Protein AF-A0A955AZX6-F1 (afdb_monomer_lite)

Sequence (231 aa):
MHREFLAHPFSFGRCLFGIFVAALLAFPAVARSADATFVGILALAAEDDVANQLGLNAESRTKLIDLINRREREALNLALELKDLPPSEAAKRLEPFVAESERLGFELMTVAQRGKLQQVRVARAGMMSLLEPNIAQVVSLSADQQKQLADLAKQRSSDLGSGGETQRRLTNAMYERKMAAVLSESQRATWEQLAGLSAGPAAGAIDPNKAVAQADPAASATEPATEEPAA

Foldseek 3Di:
DDDDDDDDDDDDDDDDDDDDPPPPPPPPPPQDQQDCLQQPLLSQCLDPVLVVVLVPDPVLSVVSVVLSVVRVVVCVVLCVVLVPPDPVVSSVVSVVRNVVSNVVNCVSHDLSSVQSSQLQVLLVCQLVCCLPPVLVVQLVPDPVLNVQLVVLVVVLVVQCVDDDPVSNVVSVVVSSVVNCVSHDPSSVVLSCLSNVVDPDPNPDSPPVVVVVVPDDDDDPDDDDDDDDDDD

Secondary structure (DSSP, 8-state):
-----------------------------------HHHHTTHHHHHSHHHHHHTT--HHHHHHHHHHHHHHHHHHHHHHHHHTTS-HHHHHHHHHHHHHHHHHHHHHTS-HHHHHHHHHHHHHHHGGGGGGSHHHHHHTT--HHHHHHHHHHHHHHHHHTTS--HHHHHHHHHHHHHHHHHHS-HHHHHHHHHHTT-S-S--S----HHHHGGG-------------PPP-

Radius of gyration: 28.77 Å; chains: 1; bounding box: 51×140×44 Å

Structure (mmCIF, N/CA/C/O backbone):
data_AF-A0A955AZX6-F1
#
_entry.id   AF-A0A955AZX6-F1
#
loop_
_atom_site.group_PDB
_atom_site.id
_atom_site.type_symbol
_atom_site.label_atom_id
_atom_site.label_alt_id
_atom_site.label_comp_id
_atom_site.label_asym_id
_atom_site.label_entity_id
_atom_site.label_seq_id
_atom_site.pdbx_PDB_ins_code
_atom_site.Cartn_x
_atom_site.Cartn_y
_atom_site.Cartn_z
_atom_site.occupancy
_atom_site.B_iso_or_equiv
_atom_site.auth_seq_id
_atom_site.auth_comp_id
_atom_site.auth_asym_id
_atom_site.auth_atom_id
_atom_site.pdbx_PDB_model_num
ATOM 1 N N . MET A 1 1 ? 5.920 -72.409 16.461 1.00 45.47 1 MET A N 1
ATOM 2 C CA . MET A 1 1 ? 7.139 -73.218 16.250 1.00 45.47 1 MET A CA 1
ATOM 3 C C . MET A 1 1 ? 7.329 -73.415 14.754 1.00 45.47 1 MET A C 1
ATOM 5 O O . MET A 1 1 ? 6.334 -73.571 14.065 1.00 45.47 1 MET A O 1
ATOM 9 N N . HIS A 1 2 ? 8.592 -73.413 14.326 1.00 42.09 2 HIS A N 1
ATOM 10 C CA . HIS A 1 2 ? 9.135 -73.716 12.994 1.00 42.09 2 HIS A CA 1
ATOM 11 C C . HIS A 1 2 ? 9.171 -72.619 11.908 1.00 42.09 2 HIS A C 1
ATOM 13 O O . HIS A 1 2 ? 8.185 -72.261 11.276 1.00 42.09 2 HIS A O 1
ATOM 19 N N . ARG A 1 3 ? 10.411 -72.127 11.748 1.00 57.12 3 ARG A N 1
ATOM 20 C CA . ARG A 1 3 ? 11.056 -71.495 10.586 1.00 57.12 3 ARG A CA 1
ATOM 21 C C . ARG A 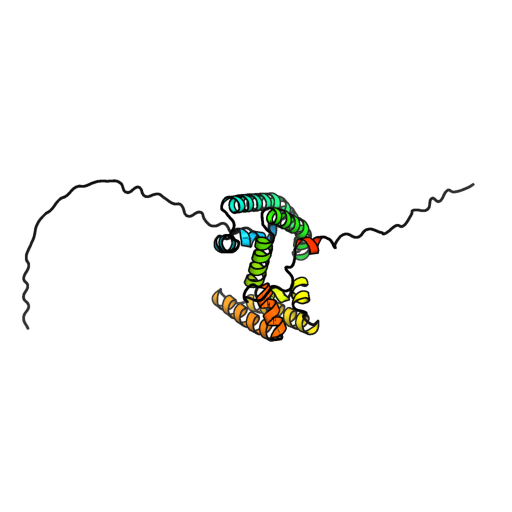1 3 ? 11.141 -72.471 9.405 1.00 57.12 3 ARG A C 1
ATOM 23 O O . ARG A 1 3 ? 11.372 -73.633 9.704 1.00 57.12 3 ARG A O 1
ATOM 30 N N . GLU A 1 4 ? 11.153 -71.949 8.171 1.00 55.81 4 GLU A N 1
ATOM 31 C CA . GLU A 1 4 ? 12.021 -72.284 7.002 1.00 55.81 4 GLU A CA 1
ATOM 32 C C . GLU A 1 4 ? 11.905 -71.078 6.031 1.00 55.81 4 GLU A C 1
ATOM 34 O O . GLU A 1 4 ? 10.793 -70.688 5.698 1.00 55.81 4 GLU A O 1
ATOM 39 N N . PHE A 1 5 ? 12.896 -70.214 5.758 1.00 59.31 5 PHE A N 1
ATOM 40 C CA . PHE A 1 5 ? 14.182 -70.349 5.048 1.00 59.31 5 PHE A CA 1
ATOM 41 C C . PHE A 1 5 ? 14.139 -71.151 3.741 1.00 59.31 5 PHE A C 1
ATOM 43 O O . PHE A 1 5 ? 14.442 -72.334 3.748 1.00 59.31 5 PHE A O 1
ATOM 50 N N . LEU A 1 6 ? 13.913 -70.464 2.613 1.00 61.19 6 LEU A N 1
ATOM 51 C CA . LEU A 1 6 ? 14.483 -70.845 1.318 1.00 61.19 6 LEU A CA 1
ATOM 52 C C . LEU A 1 6 ? 14.942 -69.598 0.552 1.00 61.19 6 LEU A C 1
ATOM 54 O O . LEU A 1 6 ? 14.168 -68.699 0.232 1.00 61.19 6 LEU A O 1
ATOM 58 N N . ALA A 1 7 ? 16.248 -69.572 0.305 1.00 59.28 7 ALA A N 1
ATOM 59 C CA . ALA A 1 7 ? 16.949 -68.673 -0.590 1.00 59.28 7 ALA A CA 1
ATOM 60 C C . ALA A 1 7 ? 16.892 -69.228 -2.019 1.00 59.28 7 ALA A C 1
ATOM 62 O O . ALA A 1 7 ? 16.989 -70.440 -2.186 1.00 59.28 7 ALA A O 1
ATOM 63 N N . HIS A 1 8 ? 16.869 -68.360 -3.035 1.00 51.12 8 HIS A N 1
ATOM 64 C CA . HIS A 1 8 ? 17.478 -68.684 -4.326 1.00 51.12 8 HIS A CA 1
ATOM 65 C C . HIS A 1 8 ? 18.147 -67.459 -4.985 1.00 51.12 8 HIS A C 1
ATOM 67 O O . HIS A 1 8 ? 17.647 -66.342 -4.840 1.00 51.12 8 HIS A O 1
ATOM 73 N N . PRO A 1 9 ? 19.279 -67.666 -5.693 1.00 67.12 9 PRO A N 1
ATOM 74 C CA . PRO A 1 9 ? 20.128 -66.628 -6.275 1.00 67.12 9 PRO A CA 1
ATOM 75 C C . PRO A 1 9 ? 19.917 -66.473 -7.794 1.00 67.12 9 PRO A C 1
ATOM 77 O O . PRO A 1 9 ? 19.818 -67.469 -8.497 1.00 67.12 9 PRO A O 1
ATOM 80 N N . PHE A 1 10 ? 19.955 -65.247 -8.322 1.00 53.03 10 PHE A N 1
ATOM 81 C CA . PHE A 1 10 ? 20.204 -64.946 -9.746 1.00 53.03 10 PHE A CA 1
ATOM 82 C C . PHE A 1 10 ? 20.856 -63.553 -9.806 1.00 53.03 10 PHE A C 1
ATOM 84 O O . PHE A 1 10 ? 20.256 -62.569 -9.395 1.00 53.03 10 PHE A O 1
ATOM 91 N N . SER A 1 11 ? 22.178 -63.454 -9.952 1.00 48.69 11 SER A N 1
ATOM 92 C CA . SER A 1 11 ? 22.987 -63.529 -11.182 1.00 48.69 11 SER A CA 1
ATOM 93 C C . SER A 1 11 ? 22.874 -62.295 -12.093 1.00 48.69 11 SER A C 1
ATOM 95 O O . SER A 1 11 ? 21.920 -62.126 -12.841 1.00 48.69 11 SER A O 1
ATOM 97 N N . PHE A 1 12 ? 23.902 -61.448 -11.960 1.00 51.19 12 PHE A N 1
ATOM 98 C CA . PHE A 1 12 ? 24.655 -60.712 -12.985 1.00 51.19 12 PHE A CA 1
ATOM 99 C C . PHE A 1 12 ? 23.961 -60.313 -14.303 1.00 51.19 12 PHE A C 1
ATOM 101 O O . PHE A 1 12 ? 23.766 -61.126 -15.200 1.00 51.19 12 PHE A O 1
ATOM 108 N N . GLY A 1 13 ? 23.803 -58.999 -14.491 1.00 49.41 13 GLY A N 1
ATOM 109 C CA . GLY A 1 13 ? 23.580 -58.367 -15.793 1.00 49.41 13 GLY A CA 1
ATOM 110 C C . GLY A 1 13 ? 24.164 -56.954 -15.826 1.00 49.41 13 GLY A C 1
ATOM 111 O O . GLY A 1 13 ? 23.484 -55.985 -15.508 1.00 49.41 13 GLY A O 1
ATOM 112 N N . ARG A 1 14 ? 25.453 -56.839 -16.174 1.00 54.97 14 ARG A N 1
ATOM 113 C CA . ARG A 1 14 ? 26.132 -55.566 -16.471 1.00 54.97 14 ARG A CA 1
ATOM 114 C C . ARG A 1 14 ? 25.642 -55.053 -17.828 1.00 54.97 14 ARG A C 1
ATOM 116 O O . ARG A 1 14 ? 26.019 -55.625 -18.843 1.00 54.97 14 ARG A O 1
ATOM 123 N N . CYS A 1 15 ? 24.918 -53.937 -17.852 1.00 54.94 15 CYS A N 1
ATOM 124 C CA . CYS A 1 15 ? 24.822 -53.079 -19.034 1.00 54.94 15 CYS A CA 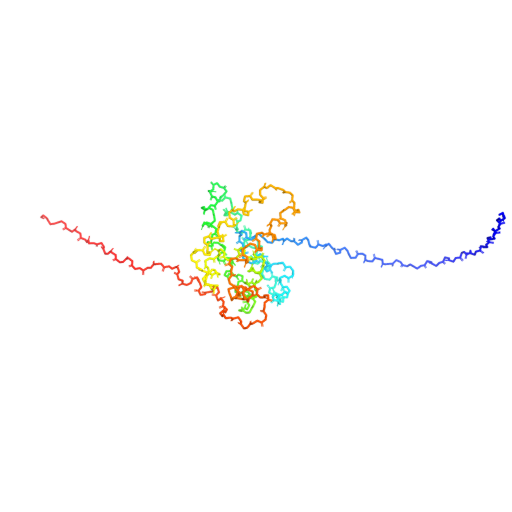1
ATOM 125 C C . CYS A 1 15 ? 25.325 -51.677 -18.679 1.00 54.94 15 CYS A C 1
ATOM 127 O O . CYS A 1 15 ? 24.663 -50.905 -17.994 1.00 54.94 15 CYS A O 1
ATOM 129 N N . LEU A 1 16 ? 26.540 -51.390 -19.145 1.00 56.12 16 LEU A N 1
ATOM 130 C CA . LEU A 1 16 ? 27.105 -50.054 -19.280 1.00 56.12 16 LEU A CA 1
ATOM 131 C C . LEU A 1 16 ? 26.407 -49.343 -20.449 1.00 56.12 16 LEU A C 1
ATO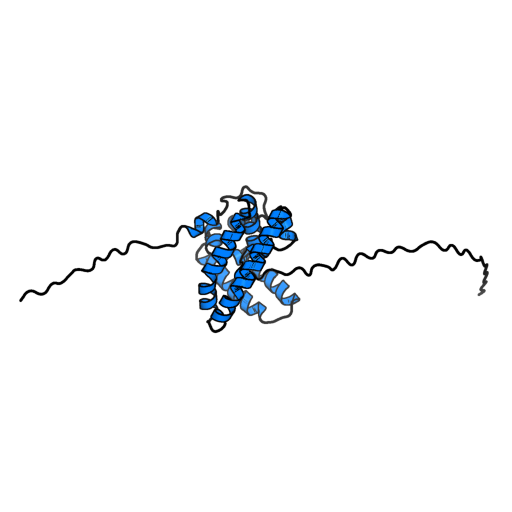M 133 O O . LEU A 1 16 ? 26.628 -49.712 -21.594 1.00 56.12 16 LEU A O 1
ATOM 137 N N . PHE A 1 17 ? 25.603 -48.329 -20.151 1.00 51.72 17 PHE A N 1
ATOM 138 C CA . PHE A 1 17 ? 25.180 -47.230 -21.031 1.00 51.72 17 PHE A CA 1
ATOM 139 C C . PHE A 1 17 ? 24.888 -46.091 -20.045 1.00 51.72 17 PHE A C 1
ATOM 141 O O . PHE A 1 17 ? 24.086 -46.262 -19.140 1.00 51.72 17 PHE A O 1
ATOM 148 N N . GLY A 1 18 ? 25.610 -44.983 -19.990 1.00 50.06 18 GLY A N 1
ATOM 149 C CA . GLY A 1 18 ? 25.921 -44.057 -21.066 1.00 50.06 18 GLY A CA 1
ATOM 150 C C . GLY A 1 18 ? 25.577 -42.679 -20.492 1.00 50.06 18 GLY A C 1
ATOM 151 O O . GLY A 1 18 ? 24.419 -42.384 -20.222 1.00 50.06 18 GLY A O 1
ATOM 152 N N . ILE A 1 19 ? 26.612 -41.905 -20.184 1.00 54.16 19 ILE A N 1
ATOM 153 C CA . ILE A 1 19 ? 26.586 -40.573 -19.569 1.00 54.16 19 ILE A CA 1
ATOM 154 C C . ILE A 1 19 ? 25.805 -39.593 -20.456 1.00 54.16 19 ILE A C 1
ATOM 156 O O . ILE A 1 19 ? 26.123 -39.508 -21.634 1.00 54.16 19 ILE A O 1
ATOM 160 N N . PHE A 1 20 ? 24.867 -38.825 -19.883 1.00 44.66 20 PHE A N 1
ATOM 161 C CA . PHE A 1 20 ? 24.746 -37.362 -20.057 1.00 44.66 20 PHE A CA 1
ATOM 162 C C . PHE A 1 20 ? 23.646 -36.814 -19.122 1.00 44.66 20 PHE A C 1
ATOM 164 O O . PHE A 1 20 ? 22.524 -36.529 -19.530 1.00 44.66 20 PHE A O 1
ATOM 171 N N . VAL A 1 21 ? 23.952 -36.671 -17.828 1.00 48.19 21 VAL A N 1
ATOM 172 C CA . VAL A 1 21 ? 23.133 -35.845 -16.925 1.00 48.19 21 VAL A CA 1
ATOM 173 C C . VAL A 1 21 ? 23.625 -34.410 -17.087 1.00 48.19 21 VAL A C 1
ATOM 175 O O . VAL A 1 21 ? 24.507 -33.954 -16.365 1.00 48.19 21 VAL A O 1
ATOM 178 N N . ALA A 1 22 ? 23.090 -33.707 -18.086 1.00 49.78 22 ALA A N 1
ATOM 179 C CA . ALA A 1 22 ? 23.186 -32.256 -18.149 1.00 49.78 22 ALA A CA 1
ATOM 180 C C . ALA A 1 22 ? 22.287 -31.684 -17.042 1.00 49.78 22 ALA A C 1
ATOM 182 O O . ALA A 1 22 ? 21.127 -31.346 -17.269 1.00 49.78 22 ALA A O 1
ATOM 183 N N . ALA A 1 23 ? 22.808 -31.643 -15.815 1.00 50.16 23 ALA A N 1
ATOM 184 C CA . ALA A 1 23 ? 22.205 -30.903 -14.720 1.00 50.16 23 ALA A CA 1
ATOM 185 C C . ALA A 1 23 ? 22.332 -29.409 -15.044 1.00 50.16 23 ALA A C 1
ATOM 187 O O . ALA A 1 23 ? 23.324 -28.763 -14.707 1.00 50.16 23 ALA A O 1
ATOM 188 N N . LEU A 1 24 ? 21.342 -28.877 -15.764 1.00 48.75 24 LEU A N 1
ATOM 189 C CA . LEU A 1 24 ? 21.115 -27.443 -15.872 1.00 48.75 24 LEU A CA 1
ATOM 190 C C . LEU A 1 24 ? 20.923 -26.919 -14.446 1.00 48.75 24 LEU A C 1
ATOM 192 O O . LEU A 1 24 ? 19.875 -27.113 -13.831 1.00 48.75 24 LEU A O 1
ATOM 196 N N . LEU A 1 25 ? 21.965 -26.287 -13.911 1.00 42.66 25 LEU A N 1
ATOM 197 C CA . LEU A 1 25 ? 21.901 -25.479 -12.702 1.00 42.66 25 LEU A CA 1
ATOM 198 C C . LEU A 1 25 ? 21.050 -24.244 -13.017 1.00 42.66 25 LEU A C 1
ATOM 200 O O . LEU A 1 25 ? 21.566 -23.162 -13.291 1.00 42.66 25 LEU A O 1
ATOM 204 N N . ALA A 1 26 ? 19.731 -24.420 -13.024 1.00 49.06 26 ALA A N 1
ATOM 205 C CA . ALA A 1 26 ? 18.798 -23.318 -12.904 1.00 49.06 26 ALA A CA 1
ATOM 206 C C . ALA A 1 26 ? 18.975 -22.755 -11.491 1.00 49.06 26 ALA A C 1
ATOM 208 O O . ALA A 1 26 ? 18.373 -23.236 -10.532 1.00 49.06 26 ALA A O 1
ATOM 209 N N . PHE A 1 27 ? 19.876 -21.782 -11.347 1.00 47.25 27 PHE A N 1
ATOM 210 C CA . PHE A 1 27 ? 19.939 -20.969 -10.142 1.00 47.25 27 PHE A CA 1
ATOM 211 C C . PHE A 1 27 ? 18.557 -20.333 -9.963 1.00 47.25 27 PHE A C 1
ATOM 213 O O . PHE A 1 27 ? 18.115 -19.622 -10.871 1.00 47.25 27 PHE A O 1
ATOM 220 N N . PRO A 1 28 ? 17.847 -20.587 -8.849 1.00 41.84 28 PRO A N 1
ATOM 221 C CA . PRO A 1 28 ? 16.628 -19.855 -8.572 1.00 41.84 28 PRO A CA 1
ATOM 222 C C . PRO A 1 28 ? 17.030 -18.388 -8.459 1.00 41.84 28 PRO A C 1
ATOM 224 O O . PRO A 1 28 ? 17.825 -18.020 -7.591 1.00 41.84 28 PRO A O 1
ATOM 227 N N . ALA A 1 29 ? 16.532 -17.559 -9.376 1.00 52.50 29 ALA A N 1
ATOM 228 C CA . ALA A 1 29 ? 16.607 -16.123 -9.210 1.00 52.50 29 ALA A CA 1
ATOM 229 C C . ALA A 1 29 ? 15.948 -15.822 -7.862 1.00 52.50 29 ALA A C 1
ATOM 231 O O . ALA A 1 29 ? 14.760 -16.083 -7.673 1.00 52.50 29 ALA A O 1
ATOM 232 N N . VAL A 1 30 ? 16.746 -15.376 -6.893 1.00 44.84 30 VAL A N 1
ATOM 233 C CA . VAL A 1 30 ? 16.230 -14.933 -5.601 1.00 44.84 30 VAL A CA 1
ATOM 234 C C . VAL A 1 30 ? 15.287 -13.782 -5.920 1.00 44.84 30 VAL A C 1
ATOM 236 O O . VAL A 1 30 ? 15.743 -12.731 -6.371 1.00 44.84 30 VAL A O 1
ATOM 239 N N . ALA A 1 31 ? 13.983 -14.011 -5.763 1.00 55.31 31 ALA A N 1
ATOM 240 C CA . ALA A 1 31 ? 12.969 -12.994 -5.970 1.00 55.31 31 ALA A CA 1
ATOM 241 C C . ALA A 1 31 ? 13.275 -11.838 -5.013 1.00 55.31 31 ALA A C 1
ATOM 243 O O . ALA A 1 31 ? 13.096 -11.947 -3.798 1.00 55.31 31 ALA A O 1
ATOM 244 N N . ARG A 1 32 ? 13.830 -10.751 -5.551 1.00 58.12 32 ARG A N 1
ATOM 245 C CA . ARG A 1 32 ? 14.001 -9.516 -4.797 1.00 58.12 32 ARG A CA 1
ATOM 246 C C . ARG A 1 32 ? 12.632 -8.855 -4.732 1.00 58.12 32 ARG A C 1
ATOM 248 O O . ARG A 1 32 ? 12.088 -8.478 -5.765 1.00 58.12 32 ARG A O 1
ATOM 255 N N . SER A 1 33 ? 12.089 -8.735 -3.524 1.00 76.75 33 SER A N 1
ATOM 256 C CA . SER A 1 33 ? 10.984 -7.811 -3.283 1.00 76.75 33 SER A CA 1
ATOM 257 C C . SER A 1 33 ? 11.509 -6.402 -3.514 1.00 76.75 33 SER A C 1
ATOM 259 O O . SER A 1 33 ? 12.533 -6.035 -2.935 1.00 76.75 33 SER A O 1
ATOM 261 N N . ALA A 1 34 ? 10.813 -5.640 -4.347 1.00 85.50 34 ALA A N 1
ATOM 262 C CA . ALA A 1 34 ? 11.057 -4.215 -4.468 1.00 85.50 34 ALA A CA 1
ATOM 263 C C . ALA A 1 34 ? 10.730 -3.513 -3.139 1.00 85.50 34 ALA A C 1
ATOM 265 O O . ALA A 1 34 ? 9.837 -3.951 -2.402 1.00 85.50 34 ALA A O 1
ATOM 266 N N . ASP A 1 35 ? 11.444 -2.437 -2.827 1.00 87.81 35 ASP A N 1
ATOM 267 C CA . ASP A 1 35 ? 11.209 -1.648 -1.621 1.00 87.81 35 ASP A CA 1
ATOM 268 C C . ASP A 1 35 ? 10.063 -0.654 -1.851 1.00 87.81 35 ASP A C 1
ATOM 270 O O . ASP A 1 35 ? 10.210 0.396 -2.488 1.00 87.81 35 ASP A O 1
ATOM 274 N N . ALA A 1 36 ? 8.898 -0.989 -1.293 1.00 90.12 36 ALA A N 1
ATOM 275 C CA . ALA A 1 36 ? 7.687 -0.179 -1.377 1.00 90.12 36 ALA A CA 1
ATOM 276 C C . ALA A 1 36 ? 7.871 1.260 -0.858 1.00 90.12 36 ALA A C 1
ATOM 278 O O . ALA A 1 36 ? 7.108 2.141 -1.246 1.00 90.12 36 ALA A O 1
ATOM 279 N N . THR A 1 37 ? 8.892 1.531 -0.040 1.00 90.25 37 THR A N 1
ATOM 280 C CA . THR A 1 37 ? 9.206 2.878 0.462 1.00 90.25 37 THR A CA 1
ATOM 281 C C . THR A 1 37 ? 9.555 3.855 -0.663 1.00 90.25 37 THR A C 1
ATOM 283 O O . THR A 1 37 ? 9.281 5.046 -0.545 1.00 90.25 37 THR A O 1
ATOM 286 N N . PHE A 1 38 ? 10.147 3.370 -1.760 1.00 93.69 38 PHE A N 1
ATOM 287 C CA . PHE A 1 38 ? 10.671 4.219 -2.840 1.00 93.69 38 PHE A CA 1
ATOM 288 C C . PHE A 1 38 ? 9.873 4.130 -4.140 1.00 93.69 38 PHE A C 1
ATOM 290 O O . PHE A 1 38 ? 9.848 5.084 -4.925 1.00 93.69 38 PHE A O 1
ATOM 297 N N . VAL A 1 39 ? 9.233 2.985 -4.383 1.00 94.19 39 VAL A N 1
ATOM 298 C CA . VAL A 1 39 ? 8.456 2.737 -5.609 1.00 94.19 39 VAL A CA 1
ATOM 299 C C . VAL A 1 39 ? 6.959 2.554 -5.356 1.00 94.19 39 VAL A C 1
ATOM 301 O O . VAL A 1 39 ? 6.207 2.314 -6.301 1.00 94.19 39 VAL A O 1
ATOM 304 N N . GLY A 1 40 ? 6.518 2.677 -4.101 1.00 94.06 40 GLY A N 1
ATOM 305 C CA . GLY A 1 40 ? 5.107 2.669 -3.730 1.00 94.06 40 GLY A CA 1
ATOM 306 C C . GLY A 1 40 ? 4.384 1.402 -4.183 1.00 94.06 40 GLY A C 1
ATOM 307 O O . GLY A 1 40 ? 4.875 0.282 -4.011 1.00 94.06 40 GLY A O 1
ATOM 308 N N . ILE A 1 41 ? 3.216 1.577 -4.801 1.00 95.06 41 ILE A N 1
ATOM 309 C CA . ILE A 1 41 ? 2.373 0.479 -5.297 1.00 95.06 41 ILE A CA 1
ATOM 310 C C . ILE A 1 41 ? 3.063 -0.378 -6.368 1.00 95.06 41 ILE A C 1
ATOM 312 O O . ILE A 1 41 ? 2.711 -1.547 -6.538 1.00 95.06 41 ILE A O 1
ATOM 316 N N . LEU A 1 42 ? 4.070 0.155 -7.074 1.00 95.69 42 LEU A N 1
ATOM 317 C CA . LEU A 1 42 ? 4.790 -0.606 -8.099 1.00 95.69 42 LEU A CA 1
ATOM 318 C C . LEU A 1 42 ? 5.543 -1.798 -7.516 1.00 95.69 42 LEU A C 1
ATOM 320 O O . LEU A 1 42 ? 5.769 -2.768 -8.240 1.00 95.69 42 LEU A O 1
ATOM 324 N N . ALA A 1 43 ? 5.877 -1.765 -6.221 1.00 95.31 43 ALA A N 1
ATOM 325 C CA . ALA A 1 43 ? 6.504 -2.900 -5.562 1.00 95.31 43 ALA A CA 1
ATOM 326 C C . ALA A 1 43 ? 5.641 -4.165 -5.664 1.00 95.31 43 ALA A C 1
ATOM 328 O O . ALA A 1 43 ? 6.169 -5.243 -5.923 1.00 95.31 43 ALA A O 1
ATOM 329 N N . LEU A 1 44 ? 4.313 -4.018 -5.575 1.00 95.19 44 LEU A N 1
ATOM 330 C CA . LEU A 1 44 ? 3.376 -5.128 -5.744 1.00 95.19 44 LEU A CA 1
ATOM 331 C C . LEU A 1 44 ? 3.435 -5.692 -7.164 1.00 95.19 44 LEU A C 1
ATOM 333 O O . LEU A 1 44 ? 3.407 -6.899 -7.347 1.00 95.19 44 LEU A O 1
ATOM 337 N N . ALA A 1 45 ? 3.541 -4.834 -8.179 1.00 94.12 45 ALA A N 1
ATOM 338 C CA . ALA A 1 45 ? 3.564 -5.259 -9.577 1.00 94.12 45 ALA A CA 1
ATOM 339 C C . ALA A 1 45 ? 4.862 -5.983 -9.985 1.00 94.12 45 ALA A C 1
ATOM 341 O O . ALA A 1 45 ? 4.884 -6.636 -11.030 1.00 94.12 45 ALA A O 1
ATOM 342 N N . ALA A 1 46 ? 5.932 -5.882 -9.187 1.00 91.62 46 ALA A N 1
ATOM 343 C CA . ALA A 1 46 ? 7.168 -6.636 -9.401 1.00 91.62 46 ALA A CA 1
ATOM 344 C C . ALA A 1 46 ? 7.033 -8.121 -9.020 1.00 91.62 46 ALA A C 1
ATOM 346 O O . ALA A 1 46 ? 7.750 -8.967 -9.566 1.00 91.62 46 ALA A O 1
ATOM 347 N N . GLU A 1 47 ? 6.110 -8.440 -8.110 1.00 92.56 47 GLU A N 1
ATOM 348 C CA . GLU A 1 47 ? 5.873 -9.799 -7.628 1.00 92.56 47 GLU A CA 1
ATOM 349 C C . GLU A 1 47 ? 5.307 -10.691 -8.740 1.00 92.56 47 GLU A C 1
ATOM 351 O O . GLU A 1 47 ? 4.474 -10.262 -9.540 1.00 92.56 47 GLU A O 1
ATOM 356 N N . ASP A 1 48 ? 5.771 -11.943 -8.816 1.00 92.12 48 ASP A N 1
ATOM 357 C CA . ASP A 1 48 ? 5.406 -12.860 -9.904 1.00 92.12 48 ASP A CA 1
ATOM 358 C C . ASP A 1 48 ? 3.887 -13.094 -9.986 1.00 92.12 48 ASP A C 1
ATOM 360 O O . ASP A 1 48 ? 3.303 -13.040 -11.068 1.00 92.12 48 ASP A O 1
ATOM 364 N N . ASP A 1 49 ? 3.228 -13.345 -8.853 1.00 93.88 49 ASP A N 1
ATOM 365 C CA . ASP A 1 49 ? 1.789 -13.612 -8.784 1.00 93.88 49 ASP A CA 1
ATOM 366 C C . ASP A 1 49 ? 0.963 -12.398 -9.216 1.00 93.88 49 ASP A C 1
ATOM 368 O O . ASP A 1 49 ? 0.002 -12.544 -9.975 1.00 93.88 49 ASP A O 1
ATOM 372 N N . VAL A 1 50 ? 1.352 -11.198 -8.784 1.00 94.75 50 VAL A N 1
ATOM 373 C CA . VAL A 1 50 ? 0.666 -9.956 -9.146 1.00 94.75 50 VAL A CA 1
ATOM 374 C C . VAL A 1 50 ? 0.909 -9.629 -10.612 1.00 94.75 50 VAL A C 1
ATOM 376 O O . VAL A 1 50 ? -0.051 -9.374 -11.332 1.00 94.75 50 VAL A O 1
ATOM 379 N N . ALA A 1 51 ? 2.149 -9.702 -11.102 1.00 94.38 51 ALA A N 1
ATOM 380 C CA . ALA A 1 51 ? 2.462 -9.471 -12.511 1.00 94.38 51 ALA A CA 1
ATOM 381 C C . ALA A 1 51 ? 1.640 -10.385 -13.439 1.00 94.38 51 ALA A C 1
ATOM 383 O O . ALA A 1 51 ? 1.116 -9.929 -14.461 1.00 94.38 51 ALA A O 1
ATOM 384 N N . ASN A 1 52 ? 1.462 -11.650 -13.042 1.00 94.88 52 ASN A N 1
ATOM 385 C CA . ASN A 1 52 ? 0.602 -12.603 -13.738 1.00 94.88 52 ASN A CA 1
ATOM 386 C C . ASN A 1 52 ? -0.880 -12.199 -13.678 1.00 94.88 52 ASN A C 1
ATOM 388 O O . ASN A 1 52 ? -1.555 -12.214 -14.706 1.00 94.88 52 ASN A O 1
ATOM 392 N N . GLN A 1 53 ? -1.392 -11.784 -12.512 1.00 93.62 53 GLN A N 1
ATOM 393 C CA . GLN A 1 53 ? -2.770 -11.284 -12.367 1.00 93.62 53 GLN A CA 1
ATOM 394 C C . GLN A 1 53 ? -3.042 -10.017 -13.189 1.00 93.62 53 GLN A C 1
ATOM 396 O O . GLN A 1 53 ? -4.160 -9.816 -13.663 1.00 93.62 53 GLN A O 1
ATOM 401 N N . LEU A 1 54 ? -2.032 -9.164 -13.362 1.00 95.19 54 LEU A N 1
ATOM 402 C CA . LEU A 1 54 ? -2.090 -7.977 -14.214 1.00 95.19 54 LEU A CA 1
ATOM 403 C C . LEU A 1 54 ? -2.023 -8.325 -15.711 1.00 95.19 54 LEU A C 1
ATOM 405 O O . LEU A 1 54 ? -2.274 -7.462 -16.553 1.00 95.19 54 LEU A O 1
ATOM 409 N N . GLY A 1 55 ? -1.665 -9.560 -16.072 1.00 95.81 55 GLY A N 1
ATOM 410 C CA . GLY A 1 55 ? -1.436 -9.940 -17.464 1.00 95.81 55 GLY A CA 1
ATOM 411 C C . GLY A 1 55 ? -0.294 -9.143 -18.098 1.00 95.81 55 GLY A C 1
ATOM 412 O O . GLY A 1 55 ? -0.379 -8.766 -19.269 1.00 95.81 55 GLY A O 1
ATOM 413 N N . LEU A 1 56 ? 0.751 -8.819 -17.326 1.00 93.94 56 LEU A N 1
ATOM 414 C CA . LEU A 1 56 ? 1.948 -8.182 -17.873 1.00 93.94 56 LEU A CA 1
ATOM 415 C C . LEU A 1 56 ? 2.663 -9.181 -18.786 1.00 93.94 56 LEU A C 1
ATOM 417 O O . LEU A 1 56 ? 3.058 -10.264 -18.356 1.00 93.94 56 LEU A O 1
ATOM 421 N N . ASN A 1 57 ? 2.849 -8.813 -20.054 1.00 94.12 57 ASN A N 1
ATOM 422 C CA . ASN A 1 57 ? 3.696 -9.598 -20.945 1.00 94.12 57 ASN A CA 1
ATOM 423 C C . ASN A 1 57 ? 5.174 -9.476 -20.523 1.00 94.12 57 ASN A C 1
ATOM 425 O O . ASN A 1 57 ? 5.544 -8.585 -19.754 1.00 94.12 57 ASN A O 1
ATOM 429 N N . ALA A 1 58 ? 6.024 -10.369 -21.039 1.00 93.38 58 ALA A N 1
ATOM 430 C CA . ALA A 1 58 ? 7.437 -10.417 -20.669 1.00 93.38 58 ALA A CA 1
ATOM 431 C C . ALA A 1 58 ? 8.159 -9.076 -20.897 1.00 93.38 58 ALA A C 1
ATOM 433 O O . ALA A 1 58 ? 8.931 -8.650 -20.045 1.00 93.38 58 ALA A O 1
ATOM 434 N N . GLU A 1 59 ? 7.865 -8.378 -21.997 1.00 94.56 59 GLU A N 1
ATOM 435 C CA . GLU A 1 59 ? 8.502 -7.101 -22.329 1.00 94.56 59 GLU A CA 1
ATOM 436 C C . GLU A 1 59 ? 8.117 -5.985 -21.344 1.00 94.56 59 GLU A C 1
ATOM 438 O O . GLU A 1 59 ? 8.992 -5.329 -20.777 1.00 94.56 59 GLU A O 1
ATOM 443 N N . SER A 1 60 ? 6.819 -5.776 -21.102 1.00 93.69 60 SER A N 1
ATOM 444 C CA . SER A 1 60 ? 6.319 -4.795 -20.131 1.00 93.69 60 SER A CA 1
ATOM 445 C C . SER A 1 60 ? 6.818 -5.106 -18.725 1.00 93.69 60 SER A C 1
ATOM 447 O O . SER A 1 60 ? 7.187 -4.194 -17.986 1.00 93.69 60 SER A O 1
ATOM 449 N N . ARG A 1 61 ? 6.877 -6.393 -18.368 1.00 94.69 61 ARG A N 1
ATOM 450 C CA . ARG A 1 61 ? 7.406 -6.841 -17.082 1.00 94.69 61 ARG A CA 1
ATOM 451 C C . ARG A 1 61 ? 8.885 -6.491 -16.930 1.00 94.69 61 ARG A C 1
ATOM 453 O O . ARG A 1 61 ? 9.258 -5.916 -15.912 1.00 94.69 61 ARG A O 1
ATOM 460 N N . THR A 1 62 ? 9.712 -6.778 -17.934 1.00 95.38 62 THR A N 1
ATOM 461 C CA . THR A 1 62 ? 11.135 -6.409 -17.921 1.00 95.38 62 THR A CA 1
ATOM 462 C C . THR A 1 62 ? 11.314 -4.898 -17.797 1.00 95.38 62 THR A C 1
ATOM 464 O O . THR A 1 62 ? 12.043 -4.452 -16.917 1.00 95.38 62 THR A O 1
ATOM 467 N N . LYS A 1 63 ? 10.584 -4.098 -18.589 1.00 96.31 63 LYS A N 1
ATOM 468 C CA . LYS A 1 63 ? 10.648 -2.626 -18.506 1.00 96.31 63 LYS A CA 1
ATOM 469 C C . LYS A 1 63 ? 10.272 -2.101 -17.121 1.00 96.31 63 LYS A C 1
ATOM 471 O O . LYS A 1 63 ? 10.909 -1.171 -16.629 1.00 96.31 63 LYS A O 1
ATOM 476 N N . LEU A 1 64 ? 9.253 -2.689 -16.492 1.00 96.12 64 LEU A N 1
ATOM 477 C CA . LEU A 1 64 ? 8.826 -2.308 -15.150 1.00 96.12 64 LEU A CA 1
ATOM 478 C C . LEU A 1 64 ? 9.887 -2.655 -14.098 1.00 96.12 64 LEU A C 1
ATOM 480 O O . LEU A 1 64 ? 10.197 -1.821 -13.252 1.00 96.12 64 LEU A O 1
ATOM 484 N N . ILE A 1 65 ? 10.480 -3.847 -14.177 1.00 95.31 65 ILE A N 1
ATOM 485 C CA . ILE A 1 65 ? 11.569 -4.266 -13.283 1.00 95.31 65 ILE A CA 1
ATOM 486 C C . ILE A 1 65 ? 12.787 -3.348 -13.449 1.00 95.31 65 ILE A C 1
ATOM 488 O O . ILE A 1 65 ? 13.362 -2.900 -12.458 1.00 95.31 65 ILE A O 1
ATOM 492 N N . ASP A 1 66 ? 13.161 -3.012 -14.683 1.00 96.38 66 ASP A N 1
ATOM 493 C CA . ASP A 1 66 ? 14.277 -2.104 -14.960 1.00 96.38 66 ASP A CA 1
ATOM 494 C C . ASP A 1 66 ? 14.023 -0.694 -14.420 1.00 96.38 66 ASP A C 1
ATOM 496 O O . ASP A 1 66 ? 14.931 -0.072 -13.857 1.00 96.38 66 ASP A O 1
ATOM 500 N N . LEU A 1 67 ? 12.787 -0.198 -14.552 1.00 97.00 67 LEU A N 1
ATOM 501 C CA . LEU A 1 67 ? 12.359 1.060 -13.947 1.00 97.00 67 LEU A CA 1
ATOM 502 C C . LEU A 1 67 ? 12.489 1.002 -12.421 1.00 97.00 67 LEU A C 1
ATOM 504 O O . LEU A 1 67 ? 13.133 1.880 -11.854 1.00 97.00 67 LEU A O 1
ATOM 508 N N . ILE A 1 68 ? 11.930 -0.021 -11.770 1.00 95.69 68 ILE A N 1
ATOM 509 C CA . ILE A 1 68 ? 11.983 -0.187 -10.309 1.00 95.69 68 ILE A CA 1
ATOM 510 C C . ILE A 1 68 ? 13.434 -0.208 -9.830 1.00 95.69 68 ILE A C 1
ATOM 512 O O . ILE A 1 68 ? 13.817 0.611 -9.000 1.00 95.69 68 ILE A O 1
ATOM 516 N N . ASN A 1 69 ? 14.276 -1.046 -10.439 1.00 95.31 69 ASN A N 1
ATOM 517 C CA . ASN A 1 69 ? 15.694 -1.139 -10.097 1.00 95.31 69 ASN A CA 1
ATOM 518 C C . ASN A 1 69 ? 16.420 0.205 -10.259 1.00 95.31 69 ASN A C 1
ATOM 520 O O . ASN A 1 69 ? 17.327 0.528 -9.492 1.00 95.31 69 ASN A O 1
ATOM 524 N N . ARG A 1 70 ? 16.073 0.987 -11.289 1.00 96.19 70 ARG A N 1
ATOM 525 C CA . ARG A 1 70 ? 16.641 2.325 -11.496 1.00 96.19 70 ARG A CA 1
ATOM 526 C C . ARG A 1 70 ? 16.199 3.290 -10.398 1.00 96.19 70 ARG A C 1
ATOM 528 O O . ARG A 1 70 ? 17.057 3.953 -9.822 1.00 96.19 70 ARG A O 1
ATOM 535 N N . ARG A 1 71 ? 14.904 3.329 -10.084 1.00 96.81 71 ARG A N 1
ATOM 536 C CA . ARG A 1 71 ? 14.350 4.203 -9.043 1.00 96.81 71 ARG A CA 1
ATOM 537 C C . ARG A 1 71 ? 14.896 3.857 -7.660 1.00 96.81 71 ARG A C 1
ATOM 539 O O . ARG A 1 71 ? 15.288 4.758 -6.934 1.00 96.81 71 ARG A O 1
ATOM 546 N N . GLU A 1 72 ? 15.043 2.579 -7.325 1.00 94.69 72 GLU A N 1
ATOM 547 C CA . GLU A 1 72 ? 15.676 2.159 -6.066 1.00 94.69 72 GLU A CA 1
ATOM 548 C C . GLU A 1 72 ? 17.131 2.633 -5.952 1.00 94.69 72 GLU A C 1
ATOM 550 O O . GLU A 1 72 ? 17.549 3.090 -4.892 1.00 94.69 72 GLU A O 1
ATOM 555 N N . ARG A 1 73 ? 17.908 2.588 -7.045 1.00 94.38 73 ARG A N 1
ATOM 556 C CA . ARG A 1 73 ? 19.279 3.130 -7.047 1.00 94.38 73 ARG A CA 1
ATOM 557 C C . ARG A 1 73 ? 19.302 4.643 -6.853 1.00 94.38 73 ARG A C 1
ATOM 559 O O . ARG A 1 73 ? 20.142 5.141 -6.111 1.00 94.38 73 ARG A O 1
ATOM 566 N N . GLU A 1 74 ? 18.402 5.367 -7.512 1.00 93.56 74 GLU A N 1
ATOM 567 C CA . GLU A 1 74 ? 18.274 6.824 -7.366 1.00 93.56 74 GLU A CA 1
ATOM 568 C C . GLU A 1 74 ? 17.860 7.213 -5.940 1.00 93.56 74 GLU A C 1
ATOM 570 O O . GLU A 1 74 ? 18.344 8.207 -5.397 1.00 93.56 74 GLU A O 1
ATOM 575 N N . ALA A 1 75 ? 17.034 6.384 -5.301 1.00 94.19 75 ALA A N 1
ATOM 576 C CA . ALA A 1 75 ? 16.576 6.595 -3.940 1.00 94.19 75 ALA A CA 1
ATOM 577 C C . ALA A 1 75 ? 17.671 6.430 -2.874 1.00 94.19 75 ALA A C 1
ATOM 579 O O . ALA A 1 75 ? 17.485 6.902 -1.756 1.00 94.19 75 ALA A O 1
ATOM 580 N N . LEU A 1 76 ? 18.820 5.814 -3.186 1.00 91.50 76 LEU A N 1
ATOM 581 C CA . LEU A 1 76 ? 19.905 5.627 -2.213 1.00 91.50 76 LEU A CA 1
ATOM 582 C C . LEU A 1 76 ? 20.431 6.958 -1.667 1.00 91.50 76 LEU A C 1
ATOM 584 O O . LEU A 1 76 ? 20.651 7.084 -0.464 1.00 91.50 76 LEU A O 1
ATOM 588 N N . ASN A 1 77 ? 20.599 7.959 -2.534 1.00 88.00 77 ASN A N 1
ATOM 589 C CA . ASN A 1 77 ? 21.048 9.285 -2.105 1.00 88.00 77 ASN A CA 1
ATOM 590 C C . ASN A 1 77 ? 19.989 9.958 -1.228 1.00 88.00 77 ASN A C 1
ATOM 592 O O . ASN A 1 77 ? 20.313 10.493 -0.171 1.00 88.00 77 ASN A O 1
ATOM 596 N N . LEU A 1 78 ? 18.718 9.839 -1.618 1.00 90.69 78 LEU A N 1
ATOM 597 C CA . LEU A 1 78 ? 17.603 10.370 -0.846 1.00 90.69 78 LEU A CA 1
ATOM 598 C C . LEU A 1 78 ? 17.519 9.700 0.534 1.00 90.69 78 LEU A C 1
ATOM 600 O O . LEU A 1 78 ? 17.410 10.381 1.544 1.00 90.69 78 LEU A O 1
ATOM 604 N N . ALA A 1 79 ? 17.670 8.380 0.623 1.00 90.62 79 ALA A N 1
ATOM 605 C CA . ALA A 1 79 ? 17.676 7.664 1.898 1.00 90.62 79 ALA A CA 1
ATOM 606 C C . ALA A 1 79 ? 18.779 8.161 2.854 1.00 90.62 79 ALA A C 1
ATOM 608 O O . ALA A 1 79 ? 18.549 8.260 4.060 1.00 90.62 79 ALA A O 1
ATOM 609 N N . LEU A 1 80 ? 19.958 8.515 2.328 1.00 91.06 80 LEU A N 1
ATOM 610 C CA . LEU A 1 80 ? 21.046 9.092 3.123 1.00 91.06 80 LEU A CA 1
ATOM 611 C C . LEU A 1 80 ? 20.710 10.496 3.640 1.00 91.06 80 LEU A C 1
ATOM 613 O O . LEU A 1 80 ? 21.013 10.794 4.795 1.00 91.06 80 LEU A O 1
ATOM 617 N N . GLU A 1 81 ? 20.070 11.332 2.820 1.00 90.69 81 GLU A N 1
ATOM 618 C CA . GLU A 1 81 ? 19.598 12.666 3.221 1.00 90.69 81 GLU A CA 1
ATOM 619 C C . GLU A 1 81 ? 18.501 12.597 4.288 1.00 90.69 81 GLU A C 1
ATOM 621 O O . GLU A 1 81 ? 18.394 13.483 5.136 1.00 90.69 81 GLU A O 1
ATOM 626 N N . LEU A 1 82 ? 17.685 11.542 4.252 1.00 92.62 82 LEU A N 1
ATOM 627 C CA . LEU A 1 82 ? 16.526 11.395 5.123 1.00 92.62 82 LEU A CA 1
ATOM 628 C C . LEU A 1 82 ? 16.813 10.707 6.459 1.00 92.62 82 LEU A C 1
ATOM 630 O O . LEU A 1 82 ? 15.959 10.747 7.343 1.00 92.62 82 LEU A O 1
ATOM 634 N N . LYS A 1 83 ? 17.989 10.090 6.626 1.00 91.19 83 LYS A N 1
ATOM 635 C CA . LYS A 1 83 ? 18.288 9.197 7.761 1.00 91.19 83 LYS A CA 1
ATOM 636 C C . LYS A 1 83 ? 18.087 9.845 9.142 1.00 91.19 83 LYS A C 1
ATOM 638 O O . LYS A 1 83 ? 17.755 9.145 10.093 1.00 91.19 83 LYS A O 1
ATOM 643 N N . ASP A 1 84 ? 18.325 11.154 9.241 1.00 92.12 84 ASP A N 1
ATOM 644 C CA . ASP A 1 84 ? 18.311 11.907 10.501 1.00 92.12 84 ASP A CA 1
ATOM 645 C C . ASP A 1 84 ? 16.978 12.646 10.727 1.00 92.12 84 ASP A C 1
ATOM 647 O O . ASP A 1 84 ? 16.797 13.294 11.759 1.00 92.12 84 ASP A O 1
ATOM 651 N N . LEU A 1 85 ? 16.033 12.571 9.779 1.00 92.81 85 LEU A N 1
ATOM 652 C CA . LEU A 1 85 ? 14.730 13.219 9.915 1.00 92.81 85 LEU A CA 1
ATOM 653 C C . LEU A 1 85 ? 13.748 12.377 10.745 1.00 92.81 85 LEU A C 1
ATOM 655 O O . LEU A 1 85 ? 13.761 11.144 10.683 1.00 92.81 85 LEU A O 1
ATOM 659 N N . PRO A 1 86 ? 12.814 13.027 11.467 1.00 94.81 86 PRO A N 1
ATOM 660 C CA . PRO A 1 86 ? 11.662 12.344 12.039 1.00 94.81 86 PRO A CA 1
ATOM 661 C C . PRO A 1 86 ? 10.876 11.578 10.956 1.00 94.81 86 PRO A C 1
ATOM 663 O O . PRO A 1 86 ? 10.724 12.093 9.844 1.00 94.81 86 PRO A O 1
ATOM 666 N N . PRO A 1 87 ? 10.287 10.403 11.260 1.00 88.62 87 PRO A N 1
ATOM 667 C CA . PRO A 1 87 ? 9.609 9.573 10.257 1.00 88.62 87 PRO A CA 1
ATOM 668 C C . PRO A 1 87 ? 8.514 10.298 9.463 1.00 88.62 87 PRO A C 1
ATOM 670 O O . PRO A 1 87 ? 8.348 10.063 8.269 1.00 88.62 87 PRO A O 1
ATOM 673 N N . SER A 1 88 ? 7.780 11.206 10.110 1.00 89.75 88 SER A N 1
ATOM 674 C CA . SER A 1 88 ? 6.732 12.002 9.464 1.00 89.75 88 SER A CA 1
ATOM 675 C C . SER A 1 88 ? 7.284 13.022 8.464 1.00 89.75 88 SER A C 1
ATOM 677 O O . SER A 1 88 ? 6.645 13.290 7.450 1.00 89.75 88 SER A O 1
ATOM 679 N N . GLU A 1 89 ? 8.458 13.594 8.726 1.00 93.12 89 GLU A N 1
ATOM 680 C CA . GLU A 1 89 ? 9.120 14.536 7.821 1.00 93.12 89 GLU A CA 1
ATOM 681 C C . GLU A 1 89 ? 9.814 13.804 6.675 1.00 93.12 89 GLU A C 1
ATOM 683 O O . GLU A 1 89 ? 9.704 14.228 5.524 1.00 93.12 89 GLU A O 1
ATOM 688 N N . ALA A 1 90 ? 10.457 12.669 6.969 1.00 92.81 90 ALA A N 1
ATOM 689 C CA . ALA A 1 90 ? 11.037 11.796 5.957 1.00 92.81 90 ALA A CA 1
ATOM 690 C C . ALA A 1 90 ? 9.974 11.325 4.949 1.00 92.81 90 ALA A C 1
ATOM 692 O O . ALA A 1 90 ? 10.184 11.441 3.744 1.00 92.81 90 ALA A O 1
ATOM 693 N N . ALA A 1 91 ? 8.801 10.889 5.426 1.00 90.06 91 ALA A N 1
ATOM 694 C CA . ALA A 1 91 ? 7.691 10.473 4.566 1.00 90.06 91 ALA A CA 1
ATOM 695 C C . ALA A 1 91 ? 7.213 11.599 3.631 1.00 90.06 91 ALA A C 1
ATOM 697 O O . ALA A 1 91 ? 7.062 11.375 2.434 1.00 90.06 91 ALA A O 1
ATOM 698 N N . LYS A 1 92 ? 7.051 12.825 4.148 1.00 92.50 92 LYS A N 1
ATOM 699 C CA . LYS A 1 92 ? 6.664 13.992 3.332 1.00 92.50 92 LYS A CA 1
ATOM 700 C C . LYS A 1 92 ? 7.699 14.335 2.261 1.00 92.50 92 LYS A C 1
ATOM 702 O O . LYS A 1 92 ? 7.336 14.749 1.169 1.00 92.50 92 LYS A O 1
ATOM 707 N N . ARG A 1 93 ? 8.992 14.178 2.562 1.00 93.31 93 ARG A N 1
ATOM 708 C CA . ARG A 1 93 ? 10.062 14.413 1.579 1.00 93.31 93 ARG A CA 1
ATOM 709 C C . ARG A 1 93 ? 10.173 13.296 0.540 1.00 93.31 93 ARG A C 1
ATOM 711 O O . ARG A 1 93 ? 10.594 13.569 -0.579 1.00 93.31 93 ARG A O 1
ATOM 718 N N . LEU A 1 94 ? 9.795 12.065 0.890 1.00 93.81 94 LEU A N 1
ATOM 719 C CA . LEU A 1 94 ? 9.746 10.933 -0.043 1.00 93.81 94 LEU A CA 1
ATOM 720 C C . LEU A 1 94 ? 8.557 10.998 -0.996 1.00 93.81 94 LEU A C 1
ATOM 722 O O . LEU A 1 94 ? 8.667 10.514 -2.119 1.00 93.81 94 LEU A O 1
ATOM 726 N N . GLU A 1 95 ? 7.440 11.579 -0.564 1.00 93.31 95 GLU A N 1
ATOM 727 C CA . GLU A 1 95 ? 6.177 11.564 -1.304 1.00 93.31 95 GLU A CA 1
ATOM 728 C C . GLU A 1 95 ? 6.319 11.980 -2.783 1.00 93.31 95 GLU A C 1
ATOM 730 O O . GLU A 1 95 ? 5.889 11.199 -3.636 1.00 93.31 95 GLU A O 1
ATOM 735 N N . PRO A 1 96 ? 6.993 13.094 -3.150 1.00 95.50 96 PRO A N 1
ATOM 736 C CA . PRO A 1 96 ? 7.147 13.464 -4.559 1.00 95.50 96 PRO A CA 1
ATOM 737 C C . PRO A 1 96 ? 7.971 12.448 -5.358 1.00 95.50 96 PRO A C 1
ATOM 739 O O . PRO A 1 96 ? 7.693 12.194 -6.529 1.00 95.50 96 PRO A O 1
ATOM 742 N N . PHE A 1 97 ? 8.984 11.840 -4.730 1.00 96.56 97 PHE A N 1
ATOM 743 C CA . PHE A 1 97 ? 9.816 10.827 -5.374 1.00 96.56 97 PHE A CA 1
ATOM 744 C C . PHE A 1 97 ? 9.013 9.558 -5.668 1.00 96.56 97 PHE A C 1
ATOM 746 O O . PHE A 1 97 ? 9.120 9.005 -6.765 1.00 96.56 97 PHE A O 1
ATOM 753 N N . VAL A 1 98 ? 8.207 9.110 -4.702 1.00 96.50 98 VAL A N 1
ATOM 754 C CA . VAL A 1 98 ? 7.329 7.944 -4.854 1.00 96.50 98 VAL A CA 1
ATOM 755 C C . VAL A 1 98 ? 6.262 8.223 -5.909 1.00 96.50 98 VAL A C 1
ATOM 757 O O . VAL A 1 98 ? 6.099 7.411 -6.816 1.00 96.50 98 VAL A O 1
ATOM 760 N N . ALA A 1 99 ? 5.607 9.386 -5.861 1.00 95.56 99 ALA A N 1
ATOM 761 C CA . ALA A 1 99 ? 4.593 9.774 -6.838 1.00 95.56 99 ALA A CA 1
ATOM 762 C C . ALA A 1 99 ? 5.144 9.773 -8.275 1.00 95.56 99 ALA A C 1
ATOM 764 O O . ALA A 1 99 ? 4.509 9.235 -9.182 1.00 95.56 99 ALA A O 1
ATOM 765 N N . GLU A 1 100 ? 6.354 10.299 -8.487 1.00 97.06 100 GLU A N 1
ATOM 766 C CA . GLU A 1 100 ? 7.000 10.264 -9.803 1.00 97.06 100 GLU A CA 1
ATOM 767 C C . GLU A 1 100 ? 7.385 8.837 -10.223 1.00 97.06 100 GLU A C 1
ATOM 769 O O . GLU A 1 100 ? 7.192 8.460 -11.381 1.00 97.06 100 GLU A O 1
ATOM 774 N N . SER A 1 101 ? 7.878 8.010 -9.291 1.00 97.31 101 SER A N 1
ATOM 775 C CA . SER A 1 101 ? 8.138 6.587 -9.555 1.00 97.31 101 SER A CA 1
ATOM 776 C C . SER A 1 101 ? 6.871 5.885 -10.048 1.00 97.31 101 SER A C 1
ATOM 778 O O . SER A 1 101 ? 6.907 5.221 -11.084 1.00 97.31 101 SER A O 1
ATOM 780 N N . GLU A 1 102 ? 5.753 6.061 -9.338 1.00 97.06 102 GLU A N 1
ATOM 781 C CA . GLU A 1 102 ? 4.454 5.476 -9.678 1.00 97.06 102 GLU A CA 1
ATOM 782 C C . GLU A 1 102 ? 3.939 5.977 -11.029 1.00 97.06 102 GLU A C 1
ATOM 784 O O . GLU A 1 102 ? 3.514 5.166 -11.856 1.00 97.06 102 GLU A O 1
ATOM 789 N N . ARG A 1 103 ? 4.052 7.284 -11.300 1.00 97.50 103 ARG A N 1
ATOM 790 C CA . ARG A 1 103 ? 3.672 7.896 -12.581 1.00 97.50 103 ARG A CA 1
ATOM 791 C C . ARG A 1 103 ? 4.395 7.229 -13.753 1.00 97.50 103 ARG A C 1
ATOM 793 O O . ARG A 1 103 ? 3.741 6.785 -14.696 1.00 97.50 103 ARG A O 1
ATOM 800 N N . LEU A 1 104 ? 5.720 7.093 -13.662 1.00 97.25 104 LEU A N 1
ATOM 801 C CA . LEU A 1 104 ? 6.543 6.426 -14.678 1.00 97.25 104 LEU A CA 1
ATOM 802 C C . LEU A 1 104 ? 6.174 4.945 -14.842 1.00 97.25 104 LEU A C 1
ATOM 804 O O . LEU A 1 104 ? 6.147 4.429 -15.958 1.00 97.25 104 LEU A O 1
ATOM 808 N N . GLY A 1 105 ? 5.867 4.242 -13.749 1.00 96.31 105 GLY A N 1
ATOM 809 C CA . GLY A 1 105 ? 5.449 2.839 -13.823 1.00 96.31 105 GLY A CA 1
ATOM 810 C C . GLY A 1 105 ? 4.089 2.673 -14.487 1.00 96.31 105 GLY A C 1
ATOM 811 O O . GLY A 1 105 ? 3.892 1.758 -15.285 1.00 96.31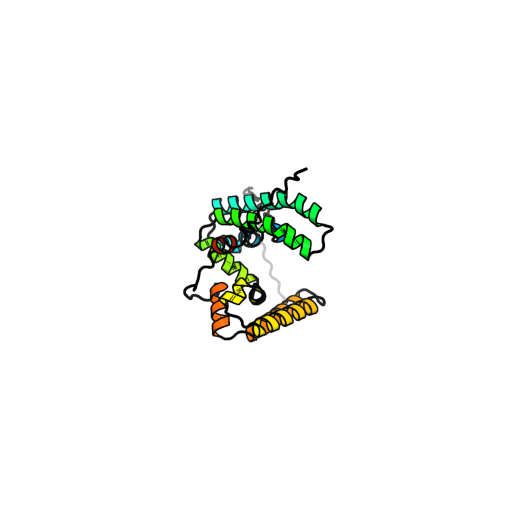 105 GLY A O 1
ATOM 812 N N . PHE A 1 106 ? 3.162 3.590 -14.220 1.00 96.44 106 PHE A N 1
ATOM 813 C CA . PHE A 1 106 ? 1.846 3.585 -14.842 1.00 96.44 106 PHE A CA 1
ATOM 814 C C . PHE A 1 106 ? 1.904 3.847 -16.344 1.00 96.44 106 PHE A C 1
ATOM 816 O O . PHE A 1 106 ? 1.116 3.241 -17.066 1.00 96.44 106 PHE A O 1
ATOM 823 N N . GLU A 1 107 ? 2.843 4.646 -16.854 1.00 96.31 107 GLU A N 1
ATOM 824 C CA . GLU A 1 107 ? 3.045 4.810 -18.305 1.00 96.31 107 GLU A CA 1
ATOM 825 C C . GLU A 1 107 ? 3.325 3.483 -19.030 1.00 96.31 107 GLU A C 1
ATOM 827 O O . GLU A 1 107 ? 2.956 3.329 -20.193 1.00 96.31 107 GLU A O 1
ATOM 832 N N . LEU A 1 108 ? 3.898 2.495 -18.335 1.00 96.12 108 LEU A N 1
ATOM 833 C CA . LEU A 1 108 ? 4.168 1.154 -18.868 1.00 96.12 108 LEU A CA 1
ATOM 834 C C . LEU A 1 108 ? 2.958 0.208 -18.794 1.00 96.12 108 LEU A C 1
ATOM 836 O O . LEU A 1 108 ? 3.032 -0.930 -19.265 1.00 96.12 108 LEU A O 1
ATOM 840 N N . MET A 1 109 ? 1.855 0.660 -18.195 1.00 96.06 109 MET A N 1
ATOM 841 C CA . MET A 1 109 ? 0.650 -0.122 -17.941 1.00 96.06 109 MET A CA 1
ATOM 842 C C . MET A 1 109 ? -0.563 0.459 -18.665 1.00 96.06 109 MET A C 1
ATOM 844 O O . MET A 1 109 ? -0.771 1.674 -18.735 1.00 96.06 109 MET A O 1
ATOM 848 N N . THR A 1 110 ? -1.438 -0.430 -19.121 1.00 96.56 110 THR A N 1
ATOM 849 C CA . THR A 1 110 ? -2.779 -0.068 -19.595 1.00 96.56 110 THR A CA 1
ATOM 850 C C . THR A 1 110 ? -3.667 0.413 -18.443 1.00 96.56 110 THR A C 1
ATOM 852 O O . THR A 1 110 ? -3.430 0.098 -17.277 1.00 96.56 110 THR A O 1
ATOM 855 N N . VAL A 1 111 ? -4.753 1.125 -18.759 1.00 95.00 111 VAL A N 1
ATOM 856 C CA . VAL A 1 111 ? -5.735 1.577 -17.754 1.00 95.00 111 VAL A CA 1
ATOM 857 C C . VAL A 1 111 ? -6.314 0.400 -16.956 1.00 95.00 111 VAL A C 1
ATOM 859 O O . VAL A 1 111 ? -6.427 0.479 -15.735 1.00 95.00 111 VAL A O 1
ATOM 862 N N . ALA A 1 112 ? -6.611 -0.719 -17.623 1.00 94.81 112 ALA A N 1
ATOM 863 C CA . ALA A 1 112 ? -7.123 -1.922 -16.968 1.00 94.81 112 ALA A CA 1
ATOM 864 C C . ALA A 1 112 ? -6.109 -2.523 -15.977 1.00 94.81 112 ALA A C 1
ATOM 866 O O . ALA A 1 112 ? -6.481 -2.893 -14.865 1.00 94.81 112 ALA A O 1
ATOM 867 N N . GLN A 1 113 ? -4.824 -2.562 -16.345 1.00 96.56 113 GLN A N 1
ATOM 868 C CA . GLN A 1 113 ? -3.742 -3.021 -15.465 1.00 96.56 113 GLN A CA 1
ATOM 869 C C . GLN A 1 113 ? -3.586 -2.131 -14.234 1.00 96.56 113 GLN A C 1
ATOM 871 O O . GLN A 1 113 ? -3.507 -2.645 -13.122 1.00 96.56 113 GLN A O 1
ATOM 876 N N . ARG A 1 114 ? -3.615 -0.806 -14.406 1.00 96.31 114 ARG A N 1
ATOM 877 C CA . ARG A 1 114 ? -3.559 0.141 -13.280 1.00 96.31 114 ARG A CA 1
ATOM 878 C C . ARG A 1 114 ? -4.734 -0.065 -12.323 1.00 96.31 114 ARG A C 1
ATOM 880 O O . ARG A 1 114 ? -4.536 -0.155 -11.115 1.00 96.31 114 ARG A O 1
ATOM 887 N N . GLY A 1 115 ? -5.945 -0.218 -12.866 1.00 94.69 115 GLY A N 1
ATOM 888 C CA . GLY A 1 115 ? -7.140 -0.518 -12.074 1.00 94.69 115 GLY A CA 1
ATOM 889 C C . GLY A 1 115 ? -7.013 -1.833 -11.301 1.00 94.69 115 GLY A C 1
ATOM 890 O O . GLY A 1 115 ? -7.318 -1.882 -10.111 1.00 94.69 115 GLY A O 1
ATOM 891 N N . LYS A 1 116 ? -6.493 -2.890 -11.938 1.00 96.31 116 LYS A N 1
ATOM 892 C CA . LYS A 1 116 ? -6.277 -4.183 -11.279 1.00 96.31 116 LYS A CA 1
ATOM 893 C C . LYS A 1 116 ? -5.201 -4.115 -10.194 1.00 96.31 116 LYS A C 1
ATOM 895 O O . LYS A 1 116 ? -5.384 -4.699 -9.130 1.00 96.31 116 LYS A O 1
ATOM 900 N N . LEU A 1 117 ? -4.120 -3.373 -10.419 1.00 96.44 117 LEU A N 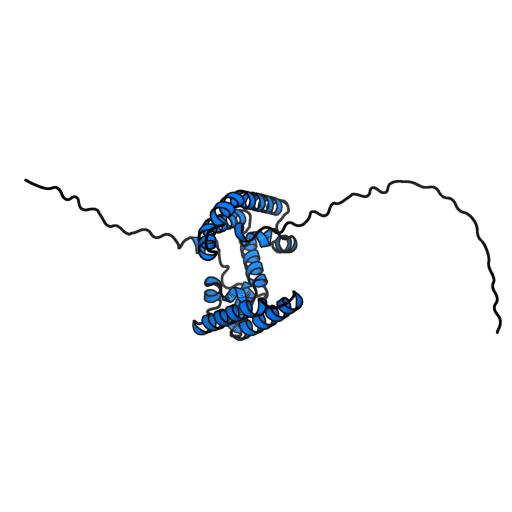1
ATOM 901 C CA . LEU A 1 117 ? -3.074 -3.157 -9.420 1.00 96.44 117 LEU A CA 1
ATOM 902 C C . LEU A 1 117 ? -3.623 -2.416 -8.194 1.00 96.44 117 LEU A C 1
ATOM 904 O O . LEU A 1 117 ? -3.328 -2.797 -7.062 1.00 96.44 117 LEU A O 1
ATOM 908 N N . GLN A 1 118 ? -4.492 -1.425 -8.408 1.00 96.00 118 GLN A N 1
ATOM 909 C CA . GLN A 1 118 ? -5.176 -0.738 -7.316 1.00 96.00 118 GLN A CA 1
ATOM 910 C C . GLN A 1 118 ? -6.080 -1.688 -6.518 1.00 96.00 118 GLN A C 1
ATOM 912 O O . GLN A 1 118 ? -6.059 -1.647 -5.290 1.00 96.00 118 GLN A O 1
ATOM 917 N N . GLN A 1 119 ? -6.810 -2.586 -7.190 1.00 96.38 119 GLN A N 1
ATOM 918 C CA . GLN A 1 119 ? -7.597 -3.621 -6.508 1.00 96.38 119 GLN A CA 1
ATOM 919 C C . GLN A 1 119 ? -6.714 -4.529 -5.648 1.00 96.38 119 GLN A C 1
ATOM 921 O O . GLN A 1 119 ? -7.026 -4.764 -4.483 1.00 96.38 119 GLN A O 1
ATOM 926 N N . VAL A 1 120 ? -5.580 -4.991 -6.190 1.00 96.00 120 VAL A N 1
ATOM 927 C CA . VAL A 1 120 ? -4.614 -5.824 -5.455 1.00 96.00 120 VAL A CA 1
ATOM 928 C C . VAL A 1 120 ? -4.085 -5.092 -4.222 1.00 96.00 120 VAL A C 1
ATOM 930 O O . VAL A 1 120 ? -3.996 -5.691 -3.151 1.00 96.00 120 VAL A O 1
ATOM 933 N N . ARG A 1 121 ? -3.774 -3.796 -4.337 1.00 96.31 121 ARG A N 1
ATOM 934 C CA . ARG A 1 121 ? -3.325 -2.973 -3.207 1.00 96.31 121 ARG A CA 1
ATOM 935 C C . ARG A 1 121 ? -4.380 -2.904 -2.105 1.00 96.31 121 ARG A C 1
ATOM 937 O O . ARG A 1 121 ? -4.057 -3.168 -0.949 1.00 96.31 121 ARG A O 1
ATOM 944 N N . VAL A 1 122 ? -5.626 -2.589 -2.459 1.00 97.25 122 VAL A N 1
ATOM 945 C CA . VAL A 1 122 ? -6.741 -2.520 -1.499 1.00 97.25 122 VAL A CA 1
ATOM 946 C C . VAL A 1 122 ? -6.971 -3.887 -0.845 1.00 97.25 122 VAL A C 1
ATOM 948 O O . VAL A 1 122 ? -7.062 -3.971 0.377 1.00 97.25 122 VAL A O 1
ATOM 951 N N . ALA A 1 123 ? -6.973 -4.969 -1.629 1.00 96.06 123 ALA A N 1
ATOM 952 C CA . ALA A 1 123 ? -7.140 -6.328 -1.120 1.00 96.06 123 ALA A CA 1
ATOM 953 C C . ALA A 1 123 ? -6.021 -6.743 -0.150 1.00 96.06 123 ALA A C 1
ATOM 955 O O . ALA A 1 123 ? -6.301 -7.322 0.896 1.00 96.06 123 ALA A O 1
ATOM 956 N N . ARG A 1 124 ? -4.756 -6.428 -0.463 1.00 94.38 124 ARG A N 1
ATOM 957 C CA . ARG A 1 124 ? -3.604 -6.749 0.401 1.00 94.38 124 ARG A CA 1
ATOM 958 C C . ARG A 1 124 ? -3.561 -5.908 1.672 1.00 94.38 124 ARG A C 1
ATOM 960 O O . ARG A 1 124 ? -3.140 -6.408 2.712 1.00 94.38 124 ARG A O 1
ATOM 967 N N . ALA A 1 125 ? -3.994 -4.653 1.595 1.00 95.38 125 ALA A N 1
ATOM 968 C CA . ALA A 1 125 ? -4.151 -3.805 2.769 1.00 95.38 125 ALA A CA 1
ATOM 969 C C . ALA A 1 125 ? -5.305 -4.277 3.675 1.00 95.38 125 ALA A C 1
ATOM 971 O O . ALA A 1 125 ? -5.274 -4.016 4.878 1.00 95.38 125 ALA A O 1
ATOM 972 N N . GLY A 1 126 ? -6.303 -4.980 3.129 1.00 96.75 126 GLY A N 1
ATOM 973 C CA . GLY A 1 126 ? -7.478 -5.416 3.881 1.00 96.75 126 GLY A CA 1
ATOM 974 C C . GLY A 1 126 ? -8.312 -4.226 4.360 1.00 96.75 126 GLY A C 1
ATOM 975 O O . GLY A 1 126 ? -8.295 -3.147 3.759 1.00 96.75 126 GLY A O 1
ATOM 976 N N . MET A 1 127 ? -9.003 -4.381 5.484 1.00 97.56 127 MET A N 1
ATOM 977 C CA . MET A 1 127 ? -9.831 -3.337 6.096 1.00 97.56 127 MET A CA 1
ATOM 978 C C . MET A 1 127 ? -9.011 -2.130 6.571 1.00 97.56 127 MET A C 1
ATOM 980 O O . MET A 1 127 ? -9.566 -1.051 6.759 1.00 97.56 127 MET A O 1
ATOM 984 N N . MET A 1 128 ? -7.685 -2.248 6.698 1.00 97.31 128 MET A N 1
ATOM 985 C CA . MET A 1 128 ? -6.819 -1.094 6.982 1.00 97.31 128 MET A CA 1
ATOM 986 C C . MET A 1 128 ? -6.838 -0.046 5.865 1.00 97.31 128 MET A C 1
ATOM 988 O O . MET A 1 128 ? -6.609 1.129 6.145 1.00 97.31 128 MET A O 1
ATOM 992 N N . SER A 1 129 ? -7.145 -0.444 4.623 1.00 97.56 129 SER A N 1
ATOM 993 C CA . SER A 1 129 ? -7.297 0.493 3.496 1.00 97.56 129 SER A CA 1
ATOM 994 C C . SER A 1 129 ? -8.402 1.526 3.722 1.00 97.56 129 SER A C 1
ATOM 996 O O . SER A 1 129 ? -8.357 2.606 3.145 1.00 97.56 129 SER A O 1
ATOM 998 N N . LEU A 1 130 ? -9.365 1.247 4.606 1.00 97.81 130 LEU A N 1
ATOM 999 C CA . LEU A 1 130 ? -10.446 2.171 4.955 1.00 97.81 130 LEU A CA 1
ATOM 1000 C C . LEU A 1 130 ? -9.961 3.433 5.684 1.00 97.81 130 LEU A C 1
ATOM 1002 O O . LEU A 1 130 ? -10.718 4.391 5.802 1.00 97.81 130 LEU A O 1
ATOM 1006 N N . LEU A 1 131 ? -8.720 3.445 6.182 1.00 97.31 131 LEU A N 1
ATOM 1007 C CA . LEU A 1 131 ? -8.099 4.630 6.782 1.00 97.31 131 LEU A CA 1
ATOM 1008 C C . LEU A 1 131 ? -7.561 5.608 5.732 1.00 97.31 131 LEU A C 1
ATOM 1010 O O . LEU A 1 131 ? -7.210 6.738 6.067 1.00 97.31 131 LEU A O 1
ATOM 1014 N N . GLU A 1 132 ? -7.470 5.188 4.471 1.00 95.44 132 GLU A N 1
ATOM 1015 C CA . GLU A 1 132 ? -7.056 6.063 3.385 1.00 95.44 132 GLU A CA 1
ATOM 1016 C C . GLU A 1 132 ? -8.197 7.027 3.038 1.00 95.44 132 GLU A C 1
ATOM 1018 O O . GLU A 1 132 ? -9.307 6.565 2.755 1.00 95.44 132 GLU A O 1
ATOM 1023 N N . PRO A 1 133 ? -7.952 8.350 2.977 1.00 94.31 133 PRO A N 1
ATOM 1024 C CA . PRO A 1 133 ? -9.013 9.333 2.753 1.00 94.31 133 PRO A CA 1
ATOM 1025 C C . PRO A 1 133 ? -9.847 9.076 1.492 1.00 94.31 133 PRO A C 1
ATOM 1027 O O . PRO A 1 133 ? -11.068 9.201 1.523 1.00 94.31 133 PRO A O 1
ATOM 1030 N N . ASN A 1 134 ? -9.203 8.662 0.395 1.00 93.88 134 ASN A N 1
ATOM 1031 C CA . ASN A 1 134 ? -9.886 8.356 -0.863 1.00 93.88 134 ASN A CA 1
ATOM 1032 C C . ASN A 1 134 ? -10.813 7.131 -0.722 1.00 93.88 134 ASN A C 1
ATOM 1034 O O . ASN A 1 134 ? -11.987 7.196 -1.076 1.00 93.88 134 ASN A O 1
ATOM 1038 N N . ILE A 1 135 ? -10.333 6.034 -0.124 1.00 96.44 135 ILE A N 1
ATOM 1039 C CA . ILE A 1 135 ? -11.150 4.829 0.087 1.00 96.44 135 ILE A CA 1
ATOM 1040 C C . ILE A 1 135 ? -12.298 5.117 1.062 1.00 96.44 135 ILE A C 1
ATOM 1042 O O . ILE A 1 135 ? -13.437 4.740 0.790 1.00 96.44 135 ILE A O 1
ATOM 1046 N N . ALA A 1 136 ? -12.030 5.842 2.152 1.00 96.88 136 ALA A N 1
ATOM 1047 C CA . ALA A 1 136 ? -13.049 6.274 3.105 1.00 96.88 136 ALA A CA 1
ATOM 1048 C C . ALA A 1 136 ? -14.154 7.105 2.434 1.00 96.88 136 ALA A C 1
ATOM 1050 O O . ALA A 1 136 ? -15.336 6.920 2.731 1.00 96.88 136 ALA A O 1
ATOM 1051 N N . GLN A 1 137 ? -13.776 7.988 1.504 1.00 96.50 137 GLN A N 1
ATOM 1052 C CA . GLN A 1 137 ? -14.709 8.797 0.727 1.00 96.50 137 GLN A CA 1
ATOM 1053 C C . GLN A 1 137 ? -15.549 7.943 -0.230 1.00 96.50 137 GLN A C 1
ATOM 1055 O O . GLN A 1 137 ? -16.770 8.085 -0.244 1.00 96.50 137 GLN A O 1
ATOM 1060 N N . VAL A 1 138 ? -14.936 7.032 -0.994 1.00 96.31 138 VAL A N 1
ATOM 1061 C CA . VAL A 1 138 ? -15.664 6.165 -1.942 1.00 96.31 138 VAL A CA 1
ATOM 1062 C C . VAL A 1 138 ? -16.629 5.224 -1.214 1.00 96.31 138 VAL A C 1
ATOM 1064 O O . VAL A 1 138 ? -17.767 5.049 -1.643 1.00 96.31 138 VAL A O 1
ATOM 1067 N N . VAL A 1 139 ? -16.220 4.674 -0.068 1.00 97.31 139 VAL A N 1
ATOM 1068 C CA . VAL A 1 139 ? -17.079 3.842 0.792 1.00 97.31 139 VAL A CA 1
ATOM 1069 C C . VAL A 1 139 ? -18.106 4.690 1.562 1.00 97.31 139 VAL A C 1
ATOM 1071 O O . VAL A 1 139 ? -19.046 4.151 2.138 1.00 97.31 139 VAL A O 1
ATOM 1074 N N . SER A 1 140 ? -17.997 6.023 1.527 1.00 97.69 140 SER A N 1
ATOM 1075 C CA . SER A 1 140 ? -18.891 6.955 2.228 1.00 97.69 140 SER A CA 1
ATOM 1076 C C . SER A 1 140 ? -18.936 6.700 3.742 1.00 97.69 140 SER A C 1
ATOM 1078 O O . SER A 1 140 ? -20.008 6.569 4.337 1.00 97.69 140 SER A O 1
ATOM 1080 N N . LEU A 1 141 ? -17.763 6.588 4.374 1.00 97.94 141 LEU A N 1
ATOM 1081 C CA . LEU A 1 141 ? -17.649 6.417 5.824 1.00 97.94 141 LEU A CA 1
ATOM 1082 C C . LEU A 1 141 ? -18.012 7.706 6.565 1.00 97.94 141 LEU A C 1
ATOM 1084 O O . LEU A 1 141 ? -17.492 8.778 6.246 1.00 97.94 141 LEU A O 1
ATOM 1088 N N . SER A 1 142 ? -18.844 7.597 7.602 1.00 98.25 142 SER A N 1
ATOM 1089 C CA . SER A 1 142 ? -19.146 8.730 8.482 1.00 98.25 142 SER A CA 1
ATOM 1090 C C . SER A 1 142 ? -17.932 9.129 9.331 1.00 98.25 142 SER A C 1
ATOM 1092 O O . SER A 1 142 ? -17.023 8.327 9.553 1.00 98.25 142 SER A O 1
ATOM 1094 N N . ALA A 1 143 ? -17.927 10.357 9.860 1.00 97.88 143 ALA A N 1
ATOM 1095 C CA . ALA A 1 143 ? -16.865 10.820 10.757 1.00 97.88 143 ALA A CA 1
ATOM 1096 C C . ALA A 1 143 ? -16.708 9.912 11.995 1.00 97.88 143 ALA A C 1
ATOM 1098 O O . ALA A 1 143 ? -15.588 9.615 12.411 1.00 97.88 143 ALA A O 1
ATOM 1099 N N . ASP A 1 144 ? -17.822 9.406 12.534 1.00 98.31 144 ASP A N 1
ATOM 1100 C CA . ASP A 1 144 ? -17.810 8.473 13.663 1.00 98.31 144 ASP A CA 1
ATOM 1101 C C . ASP A 1 144 ? -17.206 7.116 13.280 1.00 98.31 144 ASP A C 1
ATOM 1103 O O . ASP A 1 144 ? -16.401 6.570 14.034 1.00 98.31 144 ASP A O 1
ATOM 1107 N N . GLN A 1 145 ? -17.530 6.584 12.094 1.00 98.50 145 GLN A N 1
ATOM 1108 C CA . GLN A 1 145 ? -16.932 5.340 11.594 1.00 98.50 145 GLN A CA 1
ATOM 1109 C C . GLN A 1 145 ? -15.427 5.499 11.360 1.00 98.50 145 GLN A C 1
ATOM 1111 O O . GLN A 1 145 ? -14.650 4.646 11.784 1.00 98.50 145 GLN A O 1
ATOM 1116 N N . GLN A 1 146 ? -14.998 6.605 10.744 1.00 98.31 146 GLN A N 1
ATOM 1117 C CA . GLN A 1 146 ? -13.577 6.904 10.537 1.00 98.31 146 GLN A CA 1
ATOM 1118 C C . GLN A 1 146 ? -12.822 6.980 11.870 1.00 98.31 146 GLN A C 1
ATOM 1120 O O . GLN A 1 146 ? -11.741 6.405 12.002 1.00 98.31 146 GLN A O 1
ATOM 1125 N N . LYS A 1 147 ? -13.416 7.618 12.888 1.00 98.38 147 LYS A N 1
ATOM 1126 C CA . LYS A 1 147 ? -12.851 7.662 14.240 1.00 98.38 147 LYS A CA 1
ATOM 1127 C C . LYS A 1 147 ? -12.731 6.268 14.861 1.00 98.38 147 LYS A C 1
ATOM 1129 O O . LYS A 1 147 ? -11.662 5.923 15.358 1.00 98.38 147 LYS A O 1
ATOM 1134 N N . GLN A 1 148 ? -13.782 5.449 14.792 1.00 98.44 148 GLN A N 1
ATOM 1135 C CA . GLN A 1 148 ? -13.753 4.077 15.318 1.00 98.44 148 GLN A CA 1
ATOM 1136 C C . GLN A 1 148 ? -12.684 3.215 14.633 1.00 98.44 148 GLN A C 1
ATOM 1138 O O . GLN A 1 148 ? -11.969 2.468 15.301 1.00 98.44 148 GLN A O 1
ATOM 1143 N N . LEU A 1 149 ? -12.538 3.333 13.311 1.00 98.38 149 LEU A N 1
ATOM 1144 C CA . LEU A 1 149 ? -11.501 2.627 12.559 1.00 98.38 149 LEU A CA 1
ATOM 1145 C C . LEU A 1 149 ? -10.095 3.094 12.960 1.00 98.38 149 LEU A C 1
ATOM 1147 O O . LEU A 1 149 ? -9.214 2.255 13.152 1.00 98.38 149 LEU A O 1
ATOM 1151 N N . ALA A 1 150 ? -9.884 4.400 13.147 1.00 98.12 150 ALA A N 1
ATOM 1152 C CA . ALA A 1 150 ? -8.609 4.945 13.614 1.00 98.12 150 ALA A CA 1
ATOM 1153 C C . ALA A 1 150 ? -8.252 4.458 15.032 1.00 98.12 150 ALA A C 1
ATOM 1155 O O . ALA A 1 150 ? -7.106 4.078 15.290 1.00 98.12 150 ALA A O 1
ATOM 1156 N N . ASP A 1 151 ? -9.234 4.392 15.935 1.00 98.25 151 ASP A N 1
ATOM 1157 C CA . ASP A 1 151 ? -9.051 3.854 17.285 1.00 98.25 151 ASP A CA 1
ATOM 1158 C C . ASP A 1 151 ? -8.687 2.359 17.247 1.00 98.25 151 ASP A C 1
ATOM 1160 O O . ASP A 1 151 ? -7.731 1.935 17.903 1.00 98.25 151 ASP A O 1
ATOM 1164 N N . LEU A 1 152 ? -9.380 1.560 16.423 1.00 98.38 152 LEU A N 1
ATOM 1165 C CA . LEU A 1 152 ? -9.053 0.145 16.205 1.00 98.38 152 LEU A CA 1
ATOM 1166 C C . LEU A 1 152 ? -7.651 -0.038 15.610 1.00 98.38 152 LEU A C 1
ATOM 1168 O O . LEU A 1 152 ? -6.932 -0.953 16.009 1.00 98.38 152 LEU A O 1
ATOM 1172 N N . ALA A 1 153 ? -7.235 0.831 14.689 1.00 96.88 153 ALA A N 1
ATOM 1173 C CA . ALA A 1 153 ? -5.900 0.800 14.100 1.00 96.88 153 ALA A CA 1
ATOM 1174 C C . ALA A 1 153 ? -4.809 1.094 15.138 1.00 96.88 153 ALA A C 1
ATOM 1176 O O . ALA A 1 153 ? -3.790 0.403 15.183 1.00 96.88 153 ALA A O 1
ATOM 1177 N N . LYS A 1 154 ? -5.042 2.068 16.026 1.00 96.38 154 LYS A N 1
ATOM 1178 C CA . LYS A 1 154 ? -4.135 2.378 17.138 1.00 96.38 154 LYS A CA 1
ATOM 1179 C C . LYS A 1 154 ? -4.019 1.208 18.117 1.00 96.38 154 LYS A C 1
ATOM 1181 O O . LYS A 1 154 ? -2.908 0.857 18.515 1.00 96.38 154 LYS A O 1
ATOM 1186 N N . GLN A 1 155 ? -5.144 0.587 18.477 1.00 95.94 155 GLN A N 1
ATOM 1187 C CA . GLN A 1 155 ? -5.160 -0.596 19.344 1.00 95.94 155 GLN A CA 1
ATOM 1188 C C . GLN A 1 155 ? -4.420 -1.771 18.697 1.00 95.94 155 GLN A C 1
ATOM 1190 O O . GLN A 1 155 ? -3.564 -2.381 19.334 1.00 95.94 155 GLN A O 1
ATOM 1195 N N . ARG A 1 156 ? -4.660 -2.027 17.404 1.00 96.00 156 ARG A N 1
ATOM 1196 C CA . ARG A 1 156 ? -3.935 -3.045 16.635 1.00 96.00 156 ARG A CA 1
ATOM 1197 C C . ARG A 1 156 ? -2.425 -2.834 16.697 1.00 96.00 156 ARG A C 1
ATOM 1199 O O . ARG A 1 156 ? -1.699 -3.785 16.964 1.00 96.00 156 ARG A O 1
ATOM 1206 N N . SER A 1 157 ? -1.951 -1.611 16.465 1.00 93.31 157 SER A N 1
ATOM 1207 C CA . SER A 1 157 ? -0.519 -1.295 16.520 1.00 93.31 157 SER A CA 1
ATOM 1208 C C . SER A 1 157 ? 0.082 -1.554 17.904 1.00 93.31 157 SER A C 1
ATOM 1210 O O . SER A 1 157 ? 1.191 -2.074 17.993 1.00 93.31 157 SER A O 1
ATOM 1212 N N . SER A 1 158 ? -0.659 -1.256 18.977 1.00 92.50 158 SER A N 1
ATOM 1213 C CA . SER A 1 158 ? -0.252 -1.580 20.350 1.00 92.50 158 SER A CA 1
ATOM 1214 C C . SER A 1 158 ? -0.164 -3.096 20.579 1.00 92.50 158 SER A C 1
ATOM 1216 O O . SER A 1 158 ? 0.833 -3.586 21.106 1.00 92.50 158 SER A O 1
ATOM 1218 N N . ASP A 1 159 ? -1.171 -3.850 20.137 1.00 92.44 159 ASP A N 1
ATOM 1219 C CA . ASP A 1 159 ? -1.265 -5.302 20.350 1.00 92.44 159 ASP A CA 1
ATOM 1220 C C . ASP A 1 159 ? -0.288 -6.111 19.483 1.00 92.44 159 ASP A C 1
ATOM 1222 O O . ASP A 1 159 ? 0.055 -7.246 19.810 1.00 92.44 159 ASP A O 1
ATOM 1226 N N . LEU A 1 160 ? 0.179 -5.548 18.365 1.00 91.44 160 LEU A N 1
ATOM 1227 C CA . LEU A 1 160 ? 1.225 -6.154 17.537 1.00 91.44 160 LEU A CA 1
ATOM 1228 C C . LEU A 1 160 ? 2.625 -6.043 18.160 1.00 91.44 160 LEU A C 1
ATOM 1230 O O . LEU A 1 160 ? 3.526 -6.780 17.751 1.00 91.44 160 LEU A O 1
ATOM 1234 N N . GLY A 1 161 ? 2.811 -5.160 19.147 1.00 80.69 161 GLY A N 1
ATOM 1235 C CA . GLY A 1 161 ? 4.087 -4.952 19.836 1.00 80.69 161 GLY A CA 1
ATOM 1236 C C . GLY A 1 161 ? 4.527 -6.125 20.721 1.00 80.69 161 GLY A C 1
ATOM 1237 O O . GLY A 1 161 ? 5.688 -6.185 21.120 1.00 80.69 161 GLY A O 1
ATOM 1238 N N . SER A 1 162 ? 3.634 -7.076 21.005 1.00 71.62 162 SER A N 1
ATOM 1239 C CA . SER A 1 162 ? 3.857 -8.174 21.947 1.00 71.62 162 SER A CA 1
ATOM 1240 C C . SER A 1 162 ? 3.522 -9.537 21.323 1.00 71.62 162 SER A C 1
ATOM 1242 O O . SER A 1 162 ? 2.416 -10.056 21.436 1.00 71.62 162 SER A O 1
ATOM 1244 N N . GLY A 1 163 ? 4.494 -10.171 20.659 1.00 81.00 163 GLY A N 1
ATOM 1245 C CA . GLY A 1 163 ? 4.363 -11.581 20.269 1.00 81.00 163 GLY A CA 1
ATOM 1246 C C . GLY A 1 163 ? 5.128 -12.010 19.019 1.00 81.00 163 GLY A C 1
ATOM 1247 O O . GLY A 1 163 ? 5.624 -11.195 18.243 1.00 81.00 163 GLY A O 1
ATOM 1248 N N . GLY A 1 164 ? 5.212 -13.332 18.836 1.00 91.94 164 GLY A N 1
ATOM 1249 C CA . GLY A 1 164 ? 5.757 -13.963 17.631 1.00 91.94 164 GLY A CA 1
ATOM 1250 C C . GLY A 1 164 ? 4.788 -13.936 16.440 1.00 91.94 164 GLY A C 1
ATOM 1251 O O . GLY A 1 164 ? 3.658 -13.460 16.536 1.00 91.94 164 GLY A O 1
ATOM 1252 N N . GLU A 1 165 ? 5.219 -14.495 15.310 1.00 92.25 165 GLU A N 1
ATOM 1253 C CA . GLU A 1 165 ? 4.496 -14.460 14.026 1.00 92.25 165 GLU A CA 1
ATOM 1254 C C . GLU A 1 165 ? 3.049 -14.984 14.106 1.00 92.25 165 GLU A C 1
ATOM 1256 O O . GLU A 1 165 ? 2.124 -14.356 13.592 1.00 92.25 165 GLU A O 1
ATOM 1261 N N . THR A 1 166 ? 2.813 -16.093 14.814 1.00 92.50 166 THR A N 1
ATOM 1262 C CA . THR A 1 166 ? 1.460 -16.644 15.009 1.00 92.50 166 THR A CA 1
ATOM 1263 C C . THR A 1 166 ? 0.531 -15.657 15.715 1.00 92.50 166 THR A C 1
ATOM 1265 O O . THR A 1 166 ? -0.614 -15.483 15.298 1.00 92.50 166 THR A O 1
ATOM 1268 N N . GLN A 1 167 ? 1.030 -14.972 16.749 1.00 92.94 167 GLN A N 1
ATOM 1269 C CA . GLN A 1 167 ? 0.252 -13.973 17.480 1.00 92.94 167 GLN A CA 1
ATOM 1270 C C . GLN A 1 167 ? -0.093 -12.793 16.572 1.00 92.94 167 GLN A C 1
ATOM 1272 O O . GLN A 1 167 ? -1.240 -12.362 16.546 1.00 92.94 167 GLN A O 1
ATOM 1277 N N . ARG A 1 168 ? 0.857 -12.329 15.752 1.00 93.50 168 ARG A N 1
ATOM 1278 C CA . ARG A 1 168 ? 0.613 -11.249 14.783 1.00 93.50 168 ARG A CA 1
ATOM 1279 C C . ARG A 1 168 ? -0.493 -11.604 13.795 1.00 93.50 168 ARG A C 1
ATOM 1281 O O . ARG A 1 168 ? -1.368 -10.778 13.546 1.00 93.50 168 ARG A O 1
ATOM 1288 N N . ARG A 1 169 ? -0.504 -12.835 13.271 1.00 93.38 169 ARG A N 1
ATOM 1289 C CA . ARG A 1 169 ? -1.562 -13.312 12.361 1.00 93.38 169 ARG A CA 1
ATOM 1290 C C . ARG A 1 169 ? -2.934 -13.323 13.031 1.00 93.38 169 ARG A C 1
ATOM 1292 O O . ARG A 1 169 ? -3.899 -12.847 12.438 1.00 93.38 169 ARG A O 1
ATOM 1299 N N . LEU A 1 170 ? -3.015 -13.815 14.268 1.00 94.62 170 LEU A N 1
ATOM 1300 C CA . LEU A 1 170 ? -4.257 -13.824 15.047 1.00 94.62 170 LEU A CA 1
ATOM 1301 C C . LEU A 1 170 ? -4.746 -12.404 15.352 1.00 94.62 170 LEU A C 1
ATOM 1303 O O . LEU A 1 170 ? -5.922 -12.108 15.137 1.00 94.62 170 LEU A O 1
ATOM 1307 N N . THR A 1 171 ? -3.849 -11.517 15.788 1.00 94.94 171 THR A N 1
ATOM 1308 C CA . THR A 1 171 ? -4.145 -10.101 16.036 1.00 94.94 171 THR A CA 1
ATOM 1309 C C . THR A 1 171 ? -4.665 -9.431 14.766 1.00 94.94 171 THR A C 1
ATOM 1311 O O . THR A 1 171 ? -5.720 -8.799 14.801 1.00 94.94 171 THR A O 1
ATOM 1314 N N . ASN A 1 172 ? -4.000 -9.631 13.625 1.00 94.62 172 ASN A N 1
ATOM 1315 C CA . ASN A 1 172 ? -4.450 -9.107 12.336 1.00 94.62 172 ASN A CA 1
ATOM 1316 C C . ASN A 1 172 ? -5.857 -9.604 11.984 1.00 94.62 172 ASN A C 1
ATOM 1318 O O . ASN A 1 172 ? -6.742 -8.788 11.753 1.00 94.62 172 ASN A O 1
ATOM 1322 N N . ALA A 1 173 ? -6.101 -10.916 12.031 1.00 95.88 173 ALA A N 1
ATOM 1323 C CA . ALA A 1 173 ? -7.412 -11.489 11.719 1.00 95.88 173 ALA A CA 1
ATOM 1324 C C . ALA A 1 173 ? -8.519 -11.041 12.693 1.00 95.88 173 ALA A C 1
ATOM 1326 O O . ALA A 1 173 ? -9.691 -10.940 12.329 1.00 95.88 173 ALA A O 1
ATOM 1327 N N . MET A 1 174 ? -8.183 -10.788 13.959 1.00 97.38 174 MET A N 1
ATOM 1328 C CA . MET A 1 174 ? -9.124 -10.236 14.931 1.00 97.38 174 MET A CA 1
ATOM 1329 C C . MET A 1 174 ? -9.493 -8.789 14.590 1.00 97.38 174 MET A C 1
ATOM 1331 O O . MET A 1 174 ? -10.680 -8.471 14.546 1.00 97.38 174 MET A O 1
ATOM 1335 N N . TYR A 1 175 ? -8.506 -7.920 14.362 1.00 97.88 175 TYR A N 1
ATOM 1336 C CA . TYR A 1 175 ? -8.764 -6.508 14.068 1.00 97.88 175 TYR A CA 1
ATOM 1337 C C . TYR A 1 175 ? -9.426 -6.303 12.710 1.00 97.88 175 TYR A C 1
ATOM 1339 O O . TYR A 1 175 ? -10.321 -5.470 12.616 1.00 97.88 175 TYR A O 1
ATOM 1347 N N . GLU A 1 176 ? -9.093 -7.125 11.716 1.00 97.44 176 GLU A N 1
ATOM 1348 C CA . GLU A 1 176 ? -9.779 -7.146 10.423 1.00 97.44 176 GLU A CA 1
ATOM 1349 C C . GLU A 1 176 ? -11.290 -7.365 10.603 1.00 97.44 176 GLU A C 1
ATOM 1351 O O . GLU A 1 176 ? -12.109 -6.597 10.103 1.00 97.44 176 GLU A O 1
ATOM 1356 N N . ARG A 1 177 ? -11.678 -8.361 11.416 1.00 98.25 177 ARG A N 1
ATOM 1357 C CA . ARG A 1 177 ? -13.091 -8.632 11.731 1.00 98.25 177 ARG A CA 1
ATOM 1358 C C . ARG A 1 177 ? -13.757 -7.484 12.487 1.00 98.25 177 ARG A C 1
ATOM 1360 O O . ARG A 1 177 ? -14.911 -7.172 12.207 1.00 98.25 177 ARG A O 1
ATOM 1367 N N . LYS A 1 178 ? -13.053 -6.857 13.436 1.00 98.31 178 LYS A N 1
ATOM 1368 C CA . LYS A 1 178 ? -13.576 -5.698 14.180 1.00 98.31 178 LYS A CA 1
ATOM 1369 C C . LYS A 1 178 ? -13.824 -4.508 13.253 1.00 98.31 178 LYS A C 1
ATOM 1371 O O . LYS A 1 178 ? -14.884 -3.903 13.337 1.00 98.31 178 LYS A O 1
ATOM 1376 N N . MET A 1 179 ? -12.885 -4.204 12.359 1.00 98.50 179 MET A N 1
ATOM 1377 C CA . MET A 1 179 ? -13.029 -3.118 11.386 1.00 98.50 179 MET A CA 1
ATOM 1378 C C . MET A 1 179 ? -14.173 -3.398 10.413 1.00 98.50 179 MET A C 1
ATOM 1380 O O . MET A 1 179 ? -15.021 -2.537 10.205 1.00 98.50 179 MET A O 1
ATOM 1384 N N . ALA A 1 180 ? -14.281 -4.630 9.909 1.00 97.88 180 ALA A N 1
ATOM 1385 C CA . ALA A 1 180 ? -15.391 -5.032 9.051 1.00 97.88 180 ALA A CA 1
ATOM 1386 C C . ALA A 1 180 ? -16.767 -4.873 9.728 1.00 97.88 180 ALA A C 1
ATOM 1388 O O . ALA A 1 180 ? -17.754 -4.611 9.041 1.00 97.88 180 ALA A O 1
ATOM 1389 N N . ALA A 1 181 ? -16.850 -5.025 11.055 1.00 98.31 181 ALA A N 1
ATOM 1390 C CA . ALA A 1 181 ? -18.087 -4.868 11.824 1.00 98.31 181 ALA A CA 1
ATOM 1391 C C . ALA A 1 181 ? -18.530 -3.403 12.011 1.00 98.31 181 ALA A C 1
ATOM 1393 O O . ALA A 1 181 ? -19.687 -3.171 12.351 1.00 98.31 181 ALA A O 1
ATOM 1394 N N . VAL A 1 182 ? -17.645 -2.426 11.778 1.00 98.50 182 VAL A N 1
ATOM 1395 C CA . VAL A 1 182 ? -17.987 -0.988 11.791 1.00 98.50 182 VAL A CA 1
ATOM 1396 C C . VAL A 1 182 ? -18.780 -0.592 10.537 1.00 98.50 182 VAL A C 1
ATOM 1398 O O . VAL A 1 182 ? -19.529 0.388 10.547 1.00 98.50 182 VAL A O 1
ATOM 1401 N N . LEU A 1 183 ? -18.615 -1.345 9.449 1.00 98.19 183 LEU A N 1
ATOM 1402 C CA . LEU A 1 183 ? -19.217 -1.059 8.152 1.00 98.19 183 LEU A CA 1
ATOM 1403 C C . LEU A 1 183 ? -20.638 -1.617 8.066 1.00 98.19 183 LEU A C 1
ATOM 1405 O O . LEU A 1 183 ? -20.923 -2.718 8.544 1.00 98.19 183 LEU A O 1
ATOM 1409 N N . SER A 1 184 ? -21.509 -0.890 7.366 1.00 98.25 184 SER A N 1
ATOM 1410 C CA . SER A 1 184 ? -22.765 -1.455 6.877 1.00 98.25 184 SER A CA 1
ATOM 1411 C C . SER A 1 184 ? -22.504 -2.516 5.799 1.00 98.25 184 SER A C 1
ATOM 1413 O O . SER A 1 184 ? -21.419 -2.603 5.220 1.00 98.25 184 SER A O 1
ATOM 1415 N N . GLU A 1 185 ? -23.524 -3.314 5.482 1.00 97.25 185 GLU A N 1
ATOM 1416 C CA . GLU A 1 185 ? -23.441 -4.305 4.404 1.00 97.25 185 GLU A CA 1
ATOM 1417 C C . GLU A 1 185 ? -23.154 -3.658 3.039 1.00 97.25 185 GLU A C 1
ATOM 1419 O O . GLU A 1 185 ? -22.295 -4.137 2.301 1.00 97.25 185 GLU A O 1
ATOM 1424 N N . SER A 1 186 ? -23.790 -2.520 2.735 1.00 96.88 186 SER A N 1
ATOM 1425 C CA . SER A 1 186 ? -23.540 -1.782 1.492 1.00 96.88 186 SER A CA 1
ATOM 1426 C C . SER A 1 186 ? -22.119 -1.218 1.422 1.00 96.88 186 SER A C 1
ATOM 1428 O O . SER A 1 186 ? -21.471 -1.328 0.386 1.00 96.88 186 SER A O 1
ATOM 1430 N N . GLN A 1 187 ? -21.602 -0.669 2.524 1.00 98.12 187 GLN A N 1
ATOM 1431 C CA . GLN A 1 187 ? -20.228 -0.164 2.603 1.00 98.12 187 GLN A CA 1
ATOM 1432 C C . GLN A 1 187 ? -19.207 -1.289 2.412 1.00 98.12 187 GLN A C 1
ATOM 1434 O O . GLN A 1 187 ? -18.225 -1.123 1.687 1.00 98.12 187 GLN A O 1
ATOM 1439 N N . ARG A 1 188 ? -19.458 -2.455 3.020 1.00 97.69 188 ARG A N 1
ATOM 1440 C CA . ARG A 1 188 ? -18.621 -3.644 2.842 1.00 97.69 188 ARG A CA 1
ATOM 1441 C C . ARG A 1 188 ? -18.631 -4.120 1.391 1.00 97.69 188 ARG A C 1
ATOM 1443 O O . ARG A 1 188 ? -17.562 -4.360 0.846 1.00 97.69 188 ARG A O 1
ATOM 1450 N N . ALA A 1 189 ? -19.798 -4.177 0.750 1.00 96.44 189 ALA A N 1
ATOM 1451 C CA . ALA A 1 189 ? -19.906 -4.549 -0.658 1.00 96.44 189 ALA A CA 1
ATOM 1452 C C . ALA A 1 189 ? -19.139 -3.579 -1.578 1.00 96.44 189 ALA A C 1
ATOM 1454 O O . ALA A 1 189 ? -18.429 -4.022 -2.481 1.00 96.44 189 ALA A O 1
ATOM 1455 N N . THR A 1 190 ? -19.212 -2.266 -1.327 1.00 96.56 190 THR A N 1
ATOM 1456 C CA . THR A 1 190 ? -18.414 -1.269 -2.063 1.00 96.56 190 THR A CA 1
ATOM 1457 C C . THR A 1 190 ? -16.916 -1.504 -1.873 1.00 96.56 190 THR A C 1
ATOM 1459 O O . THR A 1 190 ? -16.160 -1.496 -2.842 1.00 96.56 190 THR A O 1
ATOM 1462 N N . TRP A 1 191 ? -16.470 -1.763 -0.641 1.00 97.50 191 TRP A N 1
ATOM 1463 C CA . TRP A 1 191 ? -15.069 -2.091 -0.374 1.00 97.50 191 TRP A CA 1
ATOM 1464 C C . TRP A 1 191 ? -14.628 -3.386 -1.081 1.00 97.50 191 TRP A C 1
ATOM 1466 O O . TRP A 1 191 ? -13.565 -3.412 -1.697 1.00 97.50 191 TRP A O 1
ATOM 1476 N N . GLU A 1 192 ? -15.455 -4.436 -1.082 1.00 97.06 192 GLU A N 1
ATOM 1477 C CA . GLU A 1 192 ? -15.169 -5.696 -1.786 1.00 97.06 192 GLU A CA 1
ATOM 1478 C C . GLU A 1 192 ? -15.047 -5.500 -3.304 1.00 97.06 192 GLU A C 1
ATOM 1480 O O . GLU A 1 192 ? -14.200 -6.129 -3.941 1.00 97.06 192 GLU A O 1
ATOM 1485 N N . GLN A 1 193 ? -15.843 -4.603 -3.894 1.00 95.69 193 GLN A N 1
ATOM 1486 C CA . GLN A 1 193 ? -15.701 -4.212 -5.301 1.00 95.69 193 GLN A CA 1
ATOM 1487 C C . GLN A 1 193 ? -14.379 -3.477 -5.553 1.00 95.69 193 GLN A C 1
ATOM 1489 O O . GLN A 1 193 ? -13.679 -3.793 -6.518 1.00 95.69 193 GLN A O 1
ATOM 1494 N N . LEU A 1 194 ? -13.996 -2.544 -4.673 1.00 95.25 194 LEU A N 1
ATOM 1495 C CA . LEU A 1 194 ? -12.710 -1.841 -4.754 1.00 95.25 194 LEU A CA 1
ATOM 1496 C C . LEU A 1 194 ? -11.516 -2.785 -4.590 1.00 95.25 194 LEU A C 1
ATOM 1498 O O . LEU A 1 194 ? -10.500 -2.587 -5.246 1.00 95.25 194 LEU A O 1
ATOM 1502 N N . ALA A 1 195 ? -11.641 -3.816 -3.756 1.00 95.88 195 ALA A N 1
ATOM 1503 C CA . ALA A 1 195 ? -10.641 -4.864 -3.571 1.00 95.88 195 ALA A CA 1
ATOM 1504 C C . ALA A 1 195 ? -10.645 -5.910 -4.706 1.00 95.88 195 ALA A C 1
ATOM 1506 O O . ALA A 1 195 ? -9.775 -6.777 -4.761 1.00 95.88 195 ALA A O 1
ATOM 1507 N N . GLY A 1 196 ? -11.623 -5.865 -5.619 1.00 94.31 196 GLY A N 1
ATOM 1508 C CA . GLY A 1 196 ? -11.785 -6.866 -6.676 1.00 94.31 196 GLY A CA 1
ATOM 1509 C C . GLY A 1 196 ? -12.173 -8.260 -6.162 1.00 94.31 196 GLY A C 1
ATOM 1510 O O . GLY A 1 196 ? -11.908 -9.248 -6.846 1.00 94.31 196 GLY A O 1
ATOM 1511 N N . LEU A 1 197 ? -12.776 -8.344 -4.970 1.00 92.12 197 LEU A N 1
ATOM 1512 C CA . LEU A 1 197 ? -13.258 -9.579 -4.336 1.00 92.12 197 LEU A CA 1
ATOM 1513 C C . LEU A 1 197 ? -14.684 -9.952 -4.768 1.00 92.12 197 LEU A C 1
ATOM 1515 O O . LEU A 1 197 ? -15.093 -11.099 -4.604 1.00 92.12 197 LEU A O 1
ATOM 1519 N N . SER A 1 198 ? -15.428 -9.005 -5.344 1.00 88.56 198 SER A N 1
ATOM 1520 C CA . SER A 1 198 ? -16.779 -9.222 -5.865 1.00 88.56 198 SER A CA 1
ATOM 1521 C C . SER A 1 198 ? -16.863 -8.885 -7.354 1.00 88.56 198 SER A C 1
ATOM 1523 O O . SER A 1 198 ? -16.357 -7.856 -7.805 1.00 88.56 198 SER A O 1
ATOM 1525 N N . ALA A 1 199 ? -17.527 -9.749 -8.126 1.00 61.78 199 ALA A N 1
ATOM 1526 C CA . ALA A 1 199 ? -17.809 -9.543 -9.545 1.00 61.78 199 ALA A CA 1
ATOM 1527 C C . ALA A 1 199 ? -19.050 -8.645 -9.720 1.00 61.78 199 ALA A C 1
ATOM 1529 O O . ALA A 1 199 ? -20.098 -9.086 -10.184 1.00 61.78 199 ALA A O 1
ATOM 1530 N N . GLY A 1 200 ? -18.944 -7.384 -9.303 1.00 57.84 200 GLY A N 1
ATOM 1531 C CA . GLY A 1 200 ? -19.916 -6.328 -9.602 1.00 57.84 200 GLY A CA 1
ATOM 1532 C C . GLY A 1 200 ? -19.310 -5.288 -10.549 1.00 57.84 200 GLY A C 1
ATOM 1533 O O . GLY A 1 200 ? -18.085 -5.151 -10.581 1.00 57.84 200 GLY A O 1
ATOM 1534 N N . PRO A 1 201 ? -20.113 -4.547 -11.337 1.00 44.53 201 PRO A N 1
ATOM 1535 C CA . PRO A 1 201 ? -19.590 -3.441 -12.132 1.00 44.53 201 PRO A CA 1
ATOM 1536 C C . PRO A 1 201 ? -18.926 -2.432 -11.190 1.00 44.53 201 PRO A C 1
ATOM 1538 O O . PRO A 1 201 ? -19.582 -1.895 -10.300 1.00 44.53 201 PRO A O 1
ATOM 1541 N N . ALA A 1 202 ? -17.622 -2.209 -11.367 1.00 47.44 202 ALA A N 1
ATOM 1542 C CA . ALA A 1 202 ? -16.858 -1.247 -10.586 1.00 47.44 202 ALA A CA 1
ATOM 1543 C C . ALA A 1 202 ? -17.475 0.147 -10.770 1.00 47.44 202 ALA A C 1
ATOM 1545 O O . ALA A 1 202 ? -17.294 0.787 -11.809 1.00 47.44 202 ALA A O 1
ATOM 1546 N N . ALA A 1 203 ? -18.239 0.607 -9.781 1.00 41.56 203 ALA A N 1
ATOM 1547 C CA . ALA A 1 203 ? -18.715 1.976 -9.741 1.00 41.56 203 ALA A CA 1
ATOM 1548 C C . ALA A 1 203 ? -17.501 2.886 -9.514 1.00 41.56 203 ALA A C 1
ATOM 1550 O O . ALA A 1 203 ? -17.021 3.042 -8.398 1.00 41.56 203 ALA A O 1
ATOM 1551 N N . GLY A 1 204 ? -16.981 3.442 -10.608 1.00 45.56 204 GLY A N 1
ATOM 1552 C CA . GLY A 1 204 ? -15.856 4.368 -10.601 1.00 45.56 204 GLY A CA 1
ATOM 1553 C C . GLY A 1 204 ? -14.511 3.654 -10.570 1.00 45.56 204 GLY A C 1
ATOM 1554 O O . GLY A 1 204 ? -13.940 3.411 -9.511 1.00 45.56 204 GLY A O 1
ATOM 1555 N N . ALA A 1 205 ? -13.951 3.383 -11.751 1.00 45.28 205 ALA A N 1
ATOM 1556 C CA . ALA A 1 205 ? -12.507 3.249 -11.864 1.00 45.28 205 ALA A CA 1
ATOM 1557 C C . ALA A 1 205 ? -11.888 4.527 -11.279 1.00 45.28 205 ALA A C 1
ATOM 1559 O O . ALA A 1 205 ? -12.056 5.612 -11.839 1.00 45.28 205 ALA A O 1
ATOM 1560 N N . ILE A 1 206 ? -11.239 4.411 -10.121 1.00 50.34 206 ILE A N 1
ATOM 1561 C CA . ILE A 1 206 ? -10.392 5.474 -9.594 1.00 50.34 206 ILE A CA 1
ATOM 1562 C C . ILE A 1 206 ? -9.275 5.618 -10.622 1.00 50.34 206 ILE A C 1
ATOM 1564 O O . ILE A 1 206 ? -8.391 4.770 -10.693 1.00 50.34 206 ILE A O 1
ATOM 1568 N N . ASP A 1 207 ? -9.366 6.635 -11.476 1.00 49.19 207 ASP A N 1
ATOM 1569 C CA . ASP A 1 207 ? -8.264 7.032 -12.339 1.00 49.19 207 ASP A CA 1
ATOM 1570 C C . ASP A 1 207 ? -7.237 7.752 -11.451 1.00 49.19 207 ASP A C 1
ATOM 1572 O O . ASP A 1 207 ? -7.500 8.882 -11.019 1.00 49.19 207 ASP A O 1
ATOM 1576 N N . PRO A 1 208 ? -6.087 7.128 -11.132 1.00 49.41 208 PRO A N 1
ATOM 1577 C CA . PRO A 1 208 ? -5.083 7.756 -10.281 1.00 49.41 208 PRO A CA 1
ATOM 1578 C C . PRO A 1 208 ? -4.519 9.033 -10.918 1.00 49.41 208 PRO A C 1
ATOM 1580 O O . PRO A 1 208 ? -4.063 9.916 -10.199 1.00 49.41 208 PRO A O 1
ATOM 1583 N N . ASN A 1 209 ? -4.625 9.198 -12.242 1.00 43.84 209 ASN A N 1
ATOM 1584 C CA . ASN A 1 209 ? -4.150 10.393 -12.933 1.00 43.84 209 ASN A CA 1
ATOM 1585 C C . ASN A 1 209 ? -5.048 11.620 -12.687 1.00 43.84 209 ASN A C 1
ATOM 1587 O O . ASN A 1 209 ? -4.631 12.753 -12.908 1.00 43.84 209 ASN A O 1
ATOM 1591 N N . LYS A 1 210 ? -6.280 11.416 -12.198 1.00 43.19 210 LYS A N 1
ATOM 1592 C CA . LYS A 1 210 ? -7.211 12.504 -11.864 1.00 43.19 210 LYS A CA 1
ATOM 1593 C C . LYS A 1 210 ? -7.021 13.042 -10.439 1.00 43.19 210 LYS A C 1
ATOM 1595 O O . LYS A 1 210 ? -7.432 14.165 -10.167 1.00 43.19 210 LYS A O 1
ATOM 1600 N N . ALA A 1 211 ? -6.378 12.283 -9.549 1.00 43.31 211 ALA A N 1
ATOM 1601 C CA . ALA A 1 211 ? -6.094 12.711 -8.175 1.00 43.31 211 ALA A CA 1
ATOM 1602 C C . ALA A 1 211 ? -4.882 13.661 -8.070 1.00 43.31 211 ALA A C 1
ATOM 1604 O O . ALA A 1 211 ? -4.816 14.460 -7.143 1.00 43.31 211 ALA A O 1
ATOM 1605 N N . VAL A 1 212 ? -3.958 13.628 -9.039 1.00 43.31 212 VAL A N 1
ATOM 1606 C CA . VAL A 1 212 ? -2.735 14.460 -9.046 1.00 43.31 212 VAL A CA 1
ATOM 1607 C C . VAL A 1 212 ? -2.989 15.877 -9.594 1.00 43.31 212 VAL A C 1
ATOM 1609 O O . VAL A 1 212 ? -2.218 16.794 -9.344 1.00 43.31 212 VAL A O 1
ATOM 1612 N N . ALA A 1 213 ? -4.106 16.108 -10.290 1.00 36.81 213 ALA A N 1
ATOM 1613 C CA . ALA A 1 213 ? -4.399 17.389 -10.944 1.00 36.81 213 ALA A CA 1
ATOM 1614 C C . ALA A 1 213 ? -5.040 18.466 -10.036 1.00 36.81 213 ALA A C 1
ATOM 1616 O O . ALA A 1 213 ? -5.413 19.524 -10.537 1.00 36.81 213 ALA A O 1
ATOM 1617 N N . GLN A 1 214 ? -5.215 18.221 -8.730 1.00 37.88 214 GLN A N 1
ATOM 1618 C CA . GLN A 1 214 ? -5.853 19.178 -7.803 1.00 37.88 214 GLN A CA 1
ATOM 1619 C C . GLN A 1 214 ? -4.936 19.738 -6.708 1.00 37.88 214 GLN A C 1
ATOM 1621 O O . GLN A 1 214 ? -5.415 20.429 -5.812 1.00 37.88 214 GLN A O 1
ATOM 1626 N N . ALA A 1 215 ? -3.627 19.514 -6.795 1.00 43.25 215 ALA A N 1
ATOM 1627 C CA . ALA A 1 215 ? -2.663 20.147 -5.904 1.00 43.25 215 ALA A CA 1
ATOM 1628 C C . ALA A 1 215 ? -1.643 20.965 -6.705 1.00 43.25 215 ALA A C 1
ATOM 1630 O O . ALA A 1 215 ? -0.514 20.535 -6.889 1.00 43.25 215 ALA A O 1
ATOM 1631 N N . ASP A 1 216 ? -2.053 22.152 -7.162 1.00 36.28 216 ASP A N 1
ATOM 1632 C CA . ASP A 1 216 ? -1.153 23.308 -7.121 1.00 36.28 216 ASP A CA 1
ATOM 1633 C C . ASP A 1 216 ? -1.940 24.633 -6.988 1.00 36.28 216 ASP A C 1
ATOM 1635 O O . ASP A 1 216 ? -2.928 24.838 -7.706 1.00 36.28 216 ASP A O 1
ATOM 1639 N N . PRO A 1 217 ? -1.556 25.527 -6.054 1.00 52.59 217 PRO A N 1
ATOM 1640 C CA . PRO A 1 217 ? -2.221 26.793 -5.787 1.00 52.59 217 PRO A CA 1
ATOM 1641 C C . PRO A 1 217 ? -1.545 27.933 -6.560 1.00 52.59 217 PRO A C 1
ATOM 1643 O O . PRO A 1 217 ? -0.363 28.211 -6.377 1.00 52.59 217 PRO A O 1
ATOM 1646 N N . ALA A 1 218 ? -2.298 28.672 -7.371 1.00 40.22 218 ALA A N 1
ATOM 1647 C CA . ALA A 1 218 ? -1.804 29.921 -7.944 1.00 40.22 218 ALA A CA 1
ATOM 1648 C C . ALA A 1 218 ? -2.943 30.923 -8.148 1.00 40.22 218 ALA A C 1
ATOM 1650 O O . ALA A 1 218 ? -3.648 30.861 -9.149 1.00 40.22 218 ALA A O 1
ATOM 1651 N N . ALA A 1 219 ? -3.103 31.842 -7.189 1.00 38.97 219 ALA A N 1
ATOM 1652 C CA . ALA A 1 219 ? -3.455 33.246 -7.436 1.00 38.97 219 ALA A CA 1
ATOM 1653 C C . ALA A 1 219 ? -3.459 34.053 -6.119 1.00 38.97 219 ALA A C 1
ATOM 1655 O O . ALA A 1 219 ? -4.483 34.589 -5.705 1.00 38.97 219 ALA A O 1
ATOM 1656 N N . SER A 1 220 ? -2.304 34.180 -5.458 1.00 43.28 220 SER A N 1
ATOM 1657 C CA . SER A 1 220 ? -2.037 35.376 -4.648 1.00 43.28 220 SER A CA 1
ATOM 1658 C C . SER A 1 220 ? -1.362 36.391 -5.559 1.00 43.28 220 SER A C 1
ATOM 1660 O O . SER A 1 220 ? -0.145 36.401 -5.708 1.00 43.28 220 SER A O 1
ATOM 1662 N N . ALA A 1 221 ? -2.177 37.217 -6.210 1.00 45.84 221 ALA A N 1
ATOM 1663 C CA . ALA A 1 221 ? -1.725 38.475 -6.772 1.00 45.84 221 ALA A CA 1
ATOM 1664 C C . ALA A 1 221 ? -1.791 39.519 -5.649 1.00 45.84 221 ALA A C 1
ATOM 1666 O O . ALA A 1 221 ? -2.864 40.012 -5.307 1.00 45.84 221 ALA A O 1
ATOM 1667 N N . THR A 1 222 ? -0.648 39.830 -5.042 1.00 40.75 222 THR A N 1
ATOM 1668 C CA . THR A 1 222 ? -0.470 41.096 -4.326 1.00 40.75 222 THR A CA 1
ATOM 1669 C C . THR A 1 222 ? 0.745 41.792 -4.917 1.00 40.75 222 THR A C 1
ATOM 1671 O O . THR A 1 222 ? 1.896 41.421 -4.713 1.00 40.75 222 THR A O 1
ATOM 1674 N N . GLU A 1 223 ? 0.385 42.755 -5.746 1.00 47.78 223 GLU A N 1
ATOM 1675 C CA . GLU A 1 223 ? 1.132 43.840 -6.361 1.00 47.78 223 GLU A CA 1
ATOM 1676 C C . GLU A 1 223 ? 2.037 44.572 -5.344 1.00 47.78 223 GLU A C 1
ATOM 1678 O O . GLU A 1 223 ? 1.558 44.921 -4.261 1.00 47.78 223 GLU A O 1
ATOM 1683 N N . PRO A 1 224 ? 3.327 44.831 -5.636 1.00 50.56 224 PRO A N 1
ATOM 1684 C CA . PRO A 1 224 ? 4.128 45.738 -4.828 1.00 50.56 224 PRO A CA 1
ATOM 1685 C C . PRO A 1 224 ? 3.951 47.175 -5.335 1.00 50.56 224 PRO A C 1
ATOM 1687 O O . PRO A 1 224 ? 4.356 47.518 -6.447 1.00 50.56 224 PRO A O 1
ATOM 1690 N N . ALA A 1 225 ? 3.353 48.021 -4.496 1.00 50.41 225 ALA A N 1
ATOM 1691 C CA . ALA A 1 225 ? 3.299 49.460 -4.702 1.00 50.41 225 ALA A CA 1
ATOM 1692 C C . ALA A 1 225 ? 4.715 50.059 -4.664 1.00 50.41 225 ALA A C 1
ATOM 1694 O O . ALA A 1 225 ? 5.479 49.853 -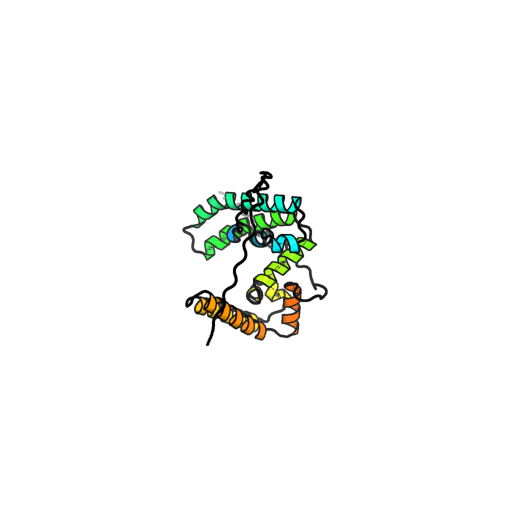3.722 1.00 50.41 225 ALA A O 1
ATOM 1695 N N . THR A 1 226 ? 5.048 50.796 -5.721 1.00 50.16 226 THR A N 1
ATOM 1696 C CA . THR A 1 226 ? 6.213 51.679 -5.809 1.00 50.16 226 THR A CA 1
ATOM 1697 C C . THR A 1 226 ? 5.928 52.937 -4.990 1.00 50.16 226 THR A C 1
ATOM 1699 O O . THR A 1 226 ? 4.998 53.673 -5.307 1.00 50.16 226 THR A O 1
ATOM 1702 N N . GLU A 1 227 ? 6.706 53.174 -3.936 1.00 51.00 227 GLU A N 1
ATOM 1703 C CA . GLU A 1 227 ? 6.701 54.427 -3.178 1.00 51.00 227 GLU A CA 1
ATOM 1704 C C . GLU A 1 227 ? 7.956 55.224 -3.571 1.00 51.00 227 GLU A C 1
ATOM 1706 O O . GLU A 1 227 ? 9.085 54.866 -3.236 1.00 51.00 227 GLU A O 1
ATOM 1711 N N . GLU A 1 228 ? 7.744 56.266 -4.374 1.00 57.31 228 GLU A N 1
ATOM 1712 C CA . GLU A 1 228 ? 8.734 57.256 -4.801 1.00 57.31 228 GLU A CA 1
ATOM 1713 C C . GLU A 1 228 ? 8.671 58.455 -3.831 1.00 57.31 228 GLU A C 1
ATOM 1715 O O . GLU A 1 228 ? 7.586 59.014 -3.646 1.00 57.31 228 GLU A O 1
ATOM 1720 N N . PRO A 1 229 ? 9.775 58.866 -3.176 1.00 63.19 229 PRO A N 1
ATOM 1721 C CA . PRO A 1 229 ? 9.756 60.007 -2.270 1.00 63.19 229 PRO A CA 1
ATOM 1722 C C . PRO A 1 229 ? 10.031 61.310 -3.032 1.00 63.19 229 PRO A C 1
ATOM 1724 O O . PRO A 1 229 ? 11.088 61.475 -3.641 1.00 63.19 229 PRO A O 1
ATOM 1727 N N . ALA A 1 230 ? 9.098 62.259 -2.949 1.00 55.25 230 ALA A N 1
ATOM 1728 C CA . ALA A 1 230 ? 9.298 63.631 -3.401 1.00 55.25 230 ALA A CA 1
ATOM 1729 C C . ALA A 1 230 ? 9.855 64.506 -2.263 1.00 55.25 230 ALA A C 1
ATOM 1731 O O . ALA A 1 230 ? 9.268 64.577 -1.180 1.00 55.25 230 ALA A O 1
ATOM 1732 N N . ALA A 1 231 ? 10.957 65.197 -2.553 1.00 53.12 231 ALA A N 1
ATOM 1733 C CA . ALA A 1 231 ? 11.408 66.425 -1.902 1.00 53.12 231 ALA A CA 1
ATOM 1734 C C . ALA A 1 231 ? 11.831 67.413 -2.995 1.00 53.12 231 ALA A C 1
ATOM 1736 O O . ALA A 1 231 ? 12.461 66.951 -3.975 1.00 53.12 231 ALA A O 1
#

pLDDT: mean 81.97, std 20.87, range [36.28, 98.5]